Protein AF-A0A820EML9-F1 (afdb_monomer_lite)

Radius of gyration: 34.21 Å; chains: 1; bounding box: 83×75×99 Å

Structure (mmCIF, N/CA/C/O backbone):
data_AF-A0A820EML9-F1
#
_entry.id   AF-A0A820EML9-F1
#
loop_
_atom_site.group_PDB
_atom_site.id
_atom_site.type_symbol
_atom_site.label_atom_id
_atom_site.label_alt_id
_atom_site.label_comp_id
_atom_site.label_asym_id
_atom_site.label_entity_id
_atom_site.label_seq_id
_atom_site.pdbx_PDB_ins_code
_atom_site.Cartn_x
_atom_site.Cartn_y
_atom_site.Cartn_z
_atom_site.occupancy
_atom_site.B_iso_or_equiv
_atom_site.auth_seq_id
_atom_site.auth_comp_id
_atom_site.auth_asym_id
_atom_site.auth_atom_id
_atom_site.pdbx_PDB_model_num
ATOM 1 N N . MET A 1 1 ? 0.173 1.929 33.759 1.00 56.78 1 MET A N 1
ATOM 2 C CA . MET A 1 1 ? 1.354 1.870 32.865 1.00 56.78 1 MET A CA 1
ATOM 3 C C . MET A 1 1 ? 2.384 2.864 33.371 1.00 56.78 1 MET A C 1
ATOM 5 O O . MET A 1 1 ? 1.992 3.981 33.687 1.00 56.78 1 MET A O 1
ATOM 9 N N . SER A 1 2 ? 3.651 2.466 33.502 1.00 75.19 2 SER A N 1
ATOM 10 C CA . SER A 1 2 ? 4.742 3.399 33.815 1.00 75.19 2 SER A CA 1
ATOM 11 C C . SER A 1 2 ? 4.921 4.412 32.677 1.00 75.19 2 SER A C 1
ATOM 13 O O . SER A 1 2 ? 4.578 4.116 31.529 1.00 75.19 2 SER A O 1
ATOM 15 N N . ASN A 1 3 ? 5.461 5.596 32.977 1.00 73.88 3 ASN A N 1
ATOM 16 C CA . ASN A 1 3 ? 5.748 6.612 31.956 1.00 73.88 3 ASN A CA 1
ATOM 17 C C . ASN A 1 3 ? 6.677 6.069 30.849 1.00 73.88 3 ASN A C 1
ATOM 19 O O . ASN A 1 3 ? 6.441 6.343 29.675 1.00 73.88 3 ASN A O 1
ATOM 23 N N . ASP A 1 4 ? 7.622 5.190 31.197 1.00 67.75 4 ASP A N 1
ATOM 24 C CA . ASP A 1 4 ? 8.523 4.523 30.244 1.00 67.75 4 ASP A CA 1
ATOM 25 C C . ASP A 1 4 ? 7.799 3.654 29.205 1.00 67.75 4 ASP A C 1
ATOM 27 O O . ASP A 1 4 ? 8.226 3.561 28.055 1.00 67.75 4 ASP A O 1
ATOM 31 N N . SER A 1 5 ? 6.692 3.008 29.585 1.00 68.81 5 SER A N 1
ATOM 32 C CA . SER A 1 5 ? 5.919 2.172 28.657 1.00 68.81 5 SER A CA 1
ATOM 33 C C . SER A 1 5 ? 5.178 3.014 27.619 1.00 68.81 5 SER A C 1
ATOM 35 O O . SER A 1 5 ? 5.025 2.573 26.478 1.00 68.81 5 SER A O 1
ATOM 37 N N . LYS A 1 6 ? 4.724 4.215 27.997 1.00 72.12 6 LYS A N 1
ATOM 38 C CA . LYS A 1 6 ? 4.066 5.141 27.066 1.00 72.12 6 LYS A CA 1
ATOM 39 C C . LYS A 1 6 ? 5.074 5.722 26.075 1.00 72.12 6 LYS A C 1
ATOM 41 O O . LYS A 1 6 ? 4.805 5.714 24.881 1.00 72.12 6 LYS A O 1
ATOM 46 N N . ASP A 1 7 ? 6.255 6.121 26.549 1.00 74.19 7 ASP A N 1
ATOM 47 C CA . ASP A 1 7 ? 7.303 6.715 25.706 1.00 74.19 7 ASP A CA 1
ATOM 48 C C . ASP A 1 7 ? 7.807 5.756 24.610 1.00 74.19 7 ASP A C 1
ATOM 50 O O . ASP A 1 7 ? 7.958 6.140 23.450 1.00 74.19 7 ASP A O 1
ATOM 54 N N . ARG A 1 8 ? 7.995 4.468 24.935 1.00 68.31 8 ARG A N 1
ATOM 55 C CA . ARG A 1 8 ? 8.407 3.457 23.940 1.00 68.31 8 ARG A CA 1
ATOM 56 C C . ARG A 1 8 ? 7.358 3.220 22.853 1.00 68.31 8 ARG A C 1
ATOM 58 O O . ARG A 1 8 ? 7.722 3.070 21.691 1.00 68.31 8 ARG A O 1
ATOM 65 N N . THR A 1 9 ? 6.080 3.200 23.229 1.00 76.38 9 THR A N 1
ATOM 66 C CA . THR A 1 9 ? 4.963 2.972 22.294 1.00 76.38 9 THR A CA 1
ATOM 67 C C . THR A 1 9 ? 4.862 4.115 21.285 1.00 76.38 9 THR A C 1
ATOM 69 O O . THR A 1 9 ? 4.724 3.877 20.089 1.00 76.38 9 THR A O 1
ATOM 72 N N . ILE A 1 10 ? 5.038 5.353 21.755 1.00 80.06 10 ILE A N 1
ATOM 73 C CA . ILE A 1 10 ? 5.013 6.551 20.909 1.00 80.06 10 ILE A CA 1
ATOM 74 C C . ILE A 1 10 ? 6.164 6.527 19.894 1.00 80.06 10 ILE A C 1
ATOM 76 O O . ILE A 1 10 ? 5.943 6.768 18.713 1.00 80.06 10 ILE A O 1
ATOM 80 N N . LYS A 1 11 ? 7.387 6.178 20.316 1.00 84.19 11 LYS A N 1
ATOM 81 C CA . LYS A 1 11 ? 8.549 6.108 19.409 1.00 84.19 11 LYS A CA 1
ATOM 82 C C . LYS A 1 11 ? 8.395 5.042 18.322 1.00 84.19 11 LYS A C 1
ATOM 84 O O . LYS A 1 11 ? 8.776 5.293 17.184 1.00 84.19 11 LYS A O 1
ATOM 89 N N . GLY A 1 12 ? 7.829 3.883 18.667 1.00 84.69 12 GLY A N 1
ATOM 90 C CA . GLY A 1 12 ? 7.519 2.833 17.695 1.00 84.69 12 GLY A CA 1
ATOM 91 C C . GLY A 1 12 ? 6.489 3.292 16.664 1.00 84.69 12 GLY A C 1
ATOM 92 O O . GLY A 1 12 ? 6.729 3.160 15.469 1.00 84.69 12 GLY A O 1
ATOM 93 N N . GLY A 1 13 ? 5.395 3.909 17.116 1.00 84.94 13 GLY A N 1
ATOM 94 C CA . GLY A 1 13 ? 4.357 4.419 16.222 1.00 84.94 13 GLY A CA 1
ATOM 95 C C . GLY A 1 13 ? 4.850 5.524 15.288 1.00 84.94 13 GLY A C 1
ATOM 96 O O . GLY A 1 13 ? 4.581 5.480 14.092 1.00 84.94 13 GLY A O 1
ATOM 97 N N . VAL A 1 14 ? 5.647 6.467 15.801 1.00 84.88 14 VAL A N 1
ATOM 98 C CA . VAL A 1 14 ? 6.287 7.510 14.978 1.00 84.88 14 VAL A CA 1
ATOM 99 C C . VAL A 1 14 ? 7.219 6.897 13.933 1.00 84.88 14 VAL A C 1
ATOM 101 O O . VAL A 1 14 ? 7.234 7.353 12.795 1.00 84.88 14 VAL A O 1
ATOM 104 N N . TRP A 1 15 ? 7.968 5.849 14.289 1.00 87.88 15 TRP A N 1
ATOM 105 C CA . TRP A 1 15 ? 8.816 5.144 13.330 1.00 87.88 15 TRP A CA 1
ATOM 106 C C . TRP A 1 15 ? 7.993 4.466 12.224 1.00 87.88 15 TRP A C 1
ATOM 108 O O . TRP A 1 15 ? 8.331 4.622 11.057 1.00 87.88 15 TRP A O 1
ATOM 118 N N . VAL A 1 16 ? 6.886 3.794 12.568 1.00 87.19 16 VAL A N 1
ATOM 119 C CA . VAL A 1 16 ? 5.975 3.187 11.577 1.00 87.19 16 VAL A CA 1
ATOM 120 C C . VAL A 1 16 ? 5.385 4.251 10.653 1.00 87.19 16 VAL A C 1
ATOM 122 O O . VAL A 1 16 ? 5.374 4.065 9.443 1.00 87.19 16 VAL A O 1
ATOM 125 N N . LEU A 1 17 ? 4.929 5.383 11.199 1.00 84.38 17 LEU A N 1
ATOM 126 C CA . LEU A 1 17 ? 4.357 6.470 10.399 1.00 84.38 17 LEU A CA 1
ATOM 127 C C . LEU A 1 17 ? 5.374 7.088 9.435 1.00 84.38 17 LEU A C 1
ATOM 129 O O . LEU A 1 17 ? 5.028 7.419 8.301 1.00 84.38 17 LEU A O 1
ATOM 133 N N . LYS A 1 18 ? 6.624 7.221 9.883 1.00 85.31 18 LYS A N 1
ATOM 134 C CA . LYS A 1 18 ? 7.718 7.687 9.041 1.00 85.31 18 LYS A CA 1
ATOM 135 C C . LYS A 1 18 ? 8.023 6.682 7.932 1.00 85.31 18 LYS A C 1
ATOM 137 O O . LYS A 1 18 ? 8.069 7.081 6.779 1.00 85.31 18 LYS A O 1
ATOM 142 N N . GLU A 1 19 ? 8.203 5.403 8.252 1.00 86.25 19 GLU A N 1
ATOM 143 C CA . GLU A 1 19 ? 8.633 4.437 7.232 1.00 86.25 19 GLU A CA 1
ATOM 144 C C . GLU A 1 19 ? 7.545 4.026 6.251 1.00 86.25 19 GLU A C 1
ATOM 146 O O . GLU A 1 19 ? 7.827 3.840 5.070 1.00 86.25 19 GLU A O 1
ATOM 151 N N . GLU A 1 20 ? 6.302 3.892 6.705 1.00 83.50 20 GLU A N 1
ATOM 152 C CA . GLU A 1 20 ? 5.215 3.451 5.828 1.00 83.50 20 GLU A CA 1
ATOM 153 C C . GLU A 1 20 ? 4.604 4.614 5.038 1.00 83.50 20 GLU A C 1
ATOM 155 O O . GLU A 1 20 ? 4.136 4.418 3.916 1.00 83.50 20 GLU A O 1
ATOM 160 N N . TYR A 1 21 ? 4.604 5.831 5.597 1.00 80.88 21 TYR A N 1
ATOM 161 C CA . TYR A 1 21 ? 3.854 6.957 5.028 1.00 80.88 21 TYR A CA 1
ATOM 162 C C . TYR A 1 21 ? 4.682 8.217 4.770 1.00 80.88 21 TYR A C 1
ATOM 164 O O . TYR A 1 21 ? 4.122 9.193 4.270 1.00 80.88 21 TYR A O 1
ATOM 172 N N . ASP A 1 22 ? 5.980 8.211 5.088 1.00 81.06 22 ASP A N 1
ATOM 173 C CA . ASP A 1 22 ? 6.872 9.377 4.984 1.00 81.06 22 ASP A CA 1
ATOM 174 C C . ASP A 1 22 ? 6.361 10.588 5.792 1.00 81.06 22 ASP A C 1
ATOM 176 O O . ASP A 1 22 ? 6.493 11.750 5.408 1.00 81.06 22 ASP A O 1
ATOM 180 N N . ILE A 1 23 ? 5.707 10.316 6.930 1.00 79.94 23 ILE A N 1
ATOM 181 C CA . ILE A 1 23 ? 5.151 11.345 7.812 1.00 79.94 23 ILE A CA 1
ATOM 182 C C . ILE A 1 23 ? 6.113 11.593 8.973 1.00 79.94 23 ILE A C 1
ATOM 184 O O . ILE A 1 23 ? 6.161 10.839 9.947 1.00 79.94 23 ILE A O 1
ATOM 188 N N . ASP A 1 24 ? 6.838 12.707 8.903 1.00 77.88 24 ASP A N 1
ATOM 189 C CA . ASP A 1 24 ? 7.716 13.148 9.983 1.00 77.88 24 ASP A CA 1
ATOM 190 C C . ASP A 1 24 ? 6.953 13.886 11.097 1.00 77.88 24 ASP A C 1
ATOM 192 O O . ASP A 1 24 ? 6.223 14.848 10.860 1.00 77.88 24 ASP A O 1
ATOM 196 N N . ASN A 1 25 ? 7.200 13.480 12.349 1.00 63.91 25 ASN A N 1
ATOM 197 C CA . ASN A 1 25 ? 6.896 14.245 13.569 1.00 63.91 25 ASN A CA 1
ATOM 198 C C . ASN A 1 25 ? 5.446 14.748 13.727 1.00 63.91 25 ASN A C 1
ATOM 200 O O . ASN A 1 25 ? 5.222 15.851 14.231 1.00 63.91 25 ASN A O 1
ATOM 204 N N . ILE A 1 26 ? 4.443 13.939 13.380 1.00 68.69 26 ILE A N 1
ATOM 205 C CA . ILE A 1 26 ? 3.051 14.291 13.684 1.00 68.69 26 ILE A CA 1
ATOM 206 C C . ILE A 1 26 ? 2.605 13.615 14.979 1.00 68.69 26 ILE A C 1
ATOM 208 O O . ILE A 1 26 ? 2.450 12.398 15.056 1.00 68.69 26 ILE A O 1
ATOM 212 N N . ILE A 1 27 ? 2.329 14.437 15.995 1.00 70.31 27 ILE A N 1
ATOM 213 C CA . ILE A 1 27 ? 1.459 14.043 17.105 1.00 70.31 27 ILE A CA 1
ATOM 214 C C . ILE A 1 27 ? 0.043 13.980 16.528 1.00 70.31 27 ILE A C 1
ATOM 216 O O . ILE A 1 27 ? -0.662 14.991 16.464 1.00 70.31 27 ILE A O 1
ATOM 220 N N . LEU A 1 28 ? -0.353 12.805 16.039 1.00 74.56 28 LEU A N 1
ATOM 221 C CA . LEU A 1 28 ? -1.725 12.579 15.606 1.00 74.56 28 LEU A CA 1
ATOM 222 C C . LEU A 1 28 ? -2.616 12.648 16.844 1.00 74.56 28 LEU A C 1
ATOM 224 O O . LEU A 1 28 ? -2.402 11.937 17.824 1.00 74.56 28 LEU A O 1
ATOM 228 N N . LYS A 1 29 ? -3.601 13.546 16.818 1.00 87.75 29 LYS A N 1
ATOM 229 C CA . LYS A 1 29 ? -4.631 13.586 17.856 1.00 87.75 29 LYS A CA 1
ATOM 230 C C . LYS A 1 29 ? -5.460 12.307 17.767 1.00 87.75 29 LYS A C 1
ATOM 232 O O . LYS A 1 29 ? -5.811 11.892 16.663 1.00 87.75 29 LYS A O 1
ATOM 237 N N . ASP A 1 30 ? -5.831 11.751 18.917 1.00 89.75 30 ASP A N 1
ATOM 238 C CA . ASP A 1 30 ? -6.675 10.551 19.009 1.00 89.75 30 ASP A CA 1
ATOM 239 C C . ASP A 1 30 ? -7.965 10.664 18.181 1.00 89.75 30 ASP A C 1
ATOM 241 O O . ASP A 1 30 ? -8.421 9.676 17.617 1.00 89.75 30 ASP A O 1
ATOM 245 N N . GLU A 1 31 ? -8.536 11.867 18.071 1.00 89.94 31 GLU A N 1
ATOM 246 C CA . GLU A 1 31 ? -9.729 12.153 17.261 1.00 89.94 31 GLU A CA 1
ATOM 247 C C . GLU A 1 31 ? -9.474 11.903 15.768 1.00 89.94 31 GLU A C 1
ATOM 249 O O . GLU A 1 31 ? -10.142 11.069 15.164 1.00 89.94 31 GLU A O 1
ATOM 254 N N . LEU A 1 32 ? -8.435 12.527 15.203 1.00 87.00 32 LEU A N 1
ATOM 255 C CA . LEU A 1 32 ? -8.057 12.369 13.792 1.00 87.00 32 LEU A CA 1
ATOM 256 C C . LEU A 1 32 ? -7.699 10.922 13.450 1.00 87.00 32 LEU A C 1
ATOM 258 O O . LEU A 1 32 ? -7.974 10.444 12.348 1.00 87.00 32 LEU A O 1
ATOM 262 N N . LEU A 1 33 ? -7.054 10.240 14.395 1.00 89.75 33 LEU A N 1
ATOM 263 C CA . LEU A 1 33 ? -6.675 8.845 14.247 1.00 89.75 33 LEU A CA 1
ATOM 264 C C . LEU A 1 33 ? -7.891 7.929 14.321 1.00 89.75 33 LEU A C 1
ATOM 266 O O . LEU A 1 33 ? -8.028 7.018 13.511 1.00 89.75 33 LEU A O 1
ATOM 270 N N . SER A 1 34 ? -8.809 8.206 15.246 1.00 93.56 34 SER A N 1
ATOM 271 C CA . SER A 1 34 ? -10.080 7.501 15.317 1.00 93.56 34 SER A CA 1
ATOM 272 C C . SER A 1 34 ? -10.879 7.666 14.030 1.00 93.56 34 SER A C 1
ATOM 274 O O . SER A 1 34 ? -11.464 6.683 13.589 1.00 93.56 34 SER A O 1
ATOM 276 N N . ASP A 1 35 ? -10.919 8.859 13.444 1.00 92.88 35 ASP A N 1
ATOM 277 C CA . ASP A 1 35 ? -11.674 9.113 12.215 1.00 92.88 35 ASP A CA 1
ATOM 278 C C . ASP A 1 35 ? -11.034 8.415 11.010 1.00 92.88 35 ASP A C 1
ATOM 280 O O . ASP A 1 35 ? -11.739 7.837 10.185 1.00 92.88 35 ASP A O 1
ATOM 284 N N . TYR A 1 36 ? -9.697 8.372 10.953 1.00 93.06 36 TYR A N 1
ATOM 285 C CA . TYR A 1 36 ? -8.959 7.577 9.968 1.00 93.06 36 TYR A CA 1
ATOM 286 C C . TYR A 1 36 ? -9.294 6.083 10.075 1.00 93.06 36 TYR A C 1
ATOM 288 O O . TYR A 1 36 ? -9.629 5.446 9.081 1.00 93.06 36 TYR A O 1
ATOM 296 N N . MET A 1 37 ? -9.260 5.520 11.284 1.00 96.50 37 MET A N 1
ATOM 297 C CA . MET A 1 37 ? -9.535 4.094 11.496 1.00 96.50 37 MET A CA 1
ATOM 298 C C . MET A 1 37 ? -11.003 3.734 11.250 1.00 96.50 37 MET A C 1
ATOM 300 O O . MET A 1 37 ? -11.296 2.666 10.719 1.00 96.50 37 MET A O 1
ATOM 304 N N . ILE A 1 38 ? -11.930 4.632 11.589 1.00 96.56 38 ILE A N 1
ATOM 305 C CA . ILE A 1 38 ? -13.349 4.467 11.263 1.00 96.56 38 ILE A CA 1
ATOM 306 C C . ILE A 1 38 ? -13.551 4.474 9.747 1.00 96.56 38 ILE A C 1
ATOM 308 O O . ILE A 1 38 ? -14.275 3.624 9.243 1.00 96.56 38 ILE A O 1
ATOM 312 N N . ALA A 1 39 ? -12.875 5.362 9.014 1.00 96.00 39 ALA A N 1
ATOM 313 C CA . ALA A 1 39 ? -12.932 5.370 7.556 1.00 96.00 39 ALA A CA 1
ATOM 314 C C . ALA A 1 39 ? -12.489 4.033 6.947 1.00 96.00 39 ALA A C 1
ATOM 316 O O . ALA A 1 39 ? -13.158 3.524 6.053 1.00 96.00 39 ALA A O 1
ATOM 317 N N . LEU A 1 40 ? -11.419 3.426 7.473 1.00 97.25 40 LEU A N 1
ATOM 318 C CA . LEU A 1 40 ? -10.980 2.096 7.043 1.00 97.25 40 LEU A CA 1
ATOM 319 C C . LEU A 1 40 ? -12.032 1.013 7.311 1.00 97.25 40 LEU A C 1
ATOM 321 O O . LEU A 1 40 ? -12.284 0.185 6.443 1.00 97.25 40 LEU A O 1
ATOM 325 N N . MET A 1 41 ? -12.674 1.033 8.484 1.00 97.94 41 MET A N 1
ATOM 326 C CA . MET A 1 41 ? -13.742 0.079 8.809 1.00 97.94 41 MET A CA 1
ATOM 327 C C . MET A 1 41 ? -14.987 0.266 7.940 1.00 97.94 41 MET A C 1
ATOM 329 O O . MET A 1 41 ? -15.651 -0.710 7.618 1.00 97.94 41 MET A O 1
ATOM 333 N N . GLU A 1 42 ? -15.319 1.499 7.563 1.00 97.38 42 GLU A N 1
ATOM 334 C CA . GLU A 1 42 ? -16.444 1.796 6.670 1.00 97.38 42 GLU A CA 1
ATOM 335 C C . GLU A 1 42 ? -16.185 1.348 5.234 1.00 97.38 42 GLU A C 1
ATOM 337 O O . GLU A 1 42 ? -17.098 0.860 4.574 1.00 97.38 42 GLU A O 1
ATOM 342 N N . VAL A 1 43 ? -14.941 1.482 4.771 1.00 97.38 43 VAL A N 1
ATOM 343 C CA . VAL A 1 43 ? -14.491 0.948 3.484 1.00 97.38 43 VAL A CA 1
ATOM 344 C C . VAL A 1 43 ? -14.556 -0.577 3.465 1.00 97.38 43 VAL A C 1
ATOM 346 O O . VAL A 1 43 ? -15.136 -1.136 2.539 1.00 97.38 43 VAL A O 1
ATOM 349 N N . ALA A 1 44 ? -13.979 -1.230 4.477 1.00 97.88 44 ALA A N 1
ATOM 350 C CA . ALA A 1 44 ? -13.966 -2.687 4.598 1.00 97.88 44 ALA A CA 1
ATOM 351 C C . ALA A 1 44 ? -15.395 -3.252 4.696 1.00 97.88 44 ALA A C 1
ATOM 353 O O . ALA A 1 44 ? -15.760 -4.181 4.001 1.00 97.88 44 ALA A O 1
ATOM 354 N N . ALA A 1 45 ? -16.275 -2.589 5.448 1.00 97.81 45 ALA A N 1
ATOM 355 C CA . ALA A 1 45 ? -17.664 -3.014 5.613 1.00 97.81 45 ALA A CA 1
ATOM 356 C C . ALA A 1 45 ? -18.619 -2.579 4.482 1.00 97.81 45 ALA A C 1
ATOM 358 O O . ALA A 1 45 ? -19.839 -2.613 4.671 1.00 97.81 45 ALA A O 1
ATOM 359 N N . ALA A 1 46 ? -18.118 -2.106 3.336 1.00 97.06 46 ALA A N 1
ATOM 360 C CA . ALA A 1 46 ? -18.959 -1.552 2.268 1.00 97.06 46 ALA A CA 1
ATOM 361 C C . ALA A 1 46 ? -19.883 -2.592 1.610 1.00 97.06 46 ALA A C 1
ATOM 363 O O . ALA A 1 46 ? -20.894 -2.251 0.985 1.00 97.06 46 ALA A O 1
ATOM 364 N N . ASP A 1 47 ? -19.561 -3.875 1.742 1.00 96.62 47 ASP A N 1
ATOM 365 C CA . ASP A 1 47 ? -20.420 -4.970 1.314 1.00 96.62 47 ASP A CA 1
ATOM 366 C C . ASP A 1 47 ? -21.656 -5.171 2.227 1.00 96.62 47 ASP A C 1
ATOM 368 O O . ASP A 1 47 ? -22.654 -5.766 1.793 1.00 96.62 47 ASP A O 1
ATOM 372 N N . GLY A 1 48 ? -21.626 -4.568 3.422 1.00 95.69 48 GLY A N 1
ATOM 373 C CA . GLY A 1 48 ? -22.630 -4.602 4.481 1.00 95.69 48 GLY A CA 1
ATOM 374 C C . GLY A 1 48 ? -22.188 -5.365 5.735 1.00 95.69 48 GLY A C 1
ATOM 375 O O . GLY A 1 48 ? -22.933 -5.368 6.721 1.00 95.69 48 GLY A O 1
ATOM 376 N N . VAL A 1 49 ? -21.021 -6.017 5.726 1.00 96.44 49 VAL A N 1
ATOM 377 C CA . VAL A 1 49 ? -20.534 -6.861 6.821 1.00 96.44 49 VAL A CA 1
ATOM 378 C C . VAL A 1 49 ? -19.058 -6.574 7.081 1.00 96.44 49 VAL A C 1
ATOM 380 O O . VAL A 1 49 ? -18.213 -6.852 6.256 1.00 96.44 49 VAL A O 1
ATOM 383 N N . LEU A 1 50 ? -18.725 -6.102 8.284 1.00 97.56 50 LEU A N 1
ATOM 384 C CA . LEU A 1 50 ? -17.325 -6.045 8.714 1.00 97.56 50 LEU A CA 1
ATOM 385 C C . LEU A 1 50 ? -16.923 -7.395 9.309 1.00 97.56 50 LEU A C 1
ATOM 387 O O . LEU A 1 50 ? -17.402 -7.750 10.395 1.00 97.56 50 LEU A O 1
ATOM 391 N N . SER A 1 51 ? -16.048 -8.134 8.637 1.00 97.56 51 SER A N 1
ATOM 392 C CA . SER A 1 51 ? -15.513 -9.382 9.169 1.00 97.56 51 SER A CA 1
ATOM 393 C C . SER A 1 51 ? -14.615 -9.132 10.389 1.00 97.56 51 SER A C 1
ATOM 395 O O . SER A 1 51 ? -14.092 -8.038 10.634 1.00 97.56 51 SER A O 1
ATOM 397 N N . GLU A 1 52 ? -14.406 -10.178 11.191 1.00 97.88 52 GLU A N 1
ATOM 398 C CA . GLU A 1 52 ? -13.507 -10.083 12.343 1.00 97.88 52 GLU A CA 1
ATOM 399 C C . GLU A 1 52 ? -12.045 -9.888 11.910 1.00 97.88 52 GLU A C 1
ATOM 401 O O . GLU A 1 52 ? -11.297 -9.192 12.591 1.00 97.88 52 GLU A O 1
ATOM 406 N N . ALA A 1 53 ? -11.631 -10.456 10.772 1.00 98.12 53 ALA A N 1
ATOM 407 C CA . ALA A 1 53 ? -10.258 -10.338 10.283 1.00 98.12 53 ALA A CA 1
ATOM 408 C C . ALA A 1 53 ? -9.925 -8.897 9.867 1.00 98.12 53 ALA A C 1
ATOM 410 O O . ALA A 1 53 ? -8.901 -8.364 10.296 1.00 98.12 53 ALA A O 1
ATOM 411 N N . GLU A 1 54 ? -10.814 -8.239 9.124 1.00 98.50 54 GLU A N 1
ATOM 412 C CA . GLU A 1 54 ? -10.665 -6.831 8.734 1.00 98.50 54 GLU A CA 1
ATOM 413 C C . GLU A 1 54 ? -10.663 -5.914 9.960 1.00 98.50 54 GLU A C 1
ATOM 415 O O . GLU A 1 54 ? -9.798 -5.045 10.102 1.00 98.50 54 GLU A O 1
ATOM 420 N N . ARG A 1 55 ? -11.567 -6.154 10.922 1.00 98.31 55 ARG A N 1
ATOM 421 C CA . ARG A 1 55 ? -11.588 -5.411 12.189 1.00 98.31 55 ARG A CA 1
ATOM 422 C C . ARG A 1 55 ? -10.268 -5.546 12.944 1.00 98.31 55 ARG A C 1
ATOM 424 O O . ARG A 1 55 ? -9.708 -4.537 13.377 1.00 98.31 55 ARG A O 1
ATOM 431 N N . GLN A 1 56 ? -9.780 -6.773 13.130 1.00 98.31 56 GLN A N 1
ATOM 432 C CA . GLN A 1 56 ? -8.523 -7.025 13.835 1.00 98.31 56 GLN A CA 1
ATOM 433 C C . GLN A 1 56 ? -7.329 -6.434 13.089 1.00 98.31 56 GLN A C 1
ATOM 435 O O . GLN A 1 56 ? -6.396 -5.958 13.732 1.00 98.31 56 GLN A O 1
ATOM 440 N N . TRP A 1 57 ? -7.370 -6.392 11.757 1.00 98.31 57 TRP A N 1
ATOM 441 C CA . TRP A 1 57 ? -6.352 -5.720 10.961 1.00 98.31 57 TRP A CA 1
ATOM 442 C C . TRP A 1 57 ? -6.311 -4.216 11.253 1.00 98.31 57 TRP A C 1
ATOM 444 O O . TRP A 1 57 ? -5.250 -3.691 11.597 1.00 98.31 57 TRP A O 1
ATOM 454 N N . VAL A 1 58 ? -7.463 -3.533 11.221 1.00 98.19 58 VAL A N 1
ATOM 455 C CA . VAL A 1 58 ? -7.548 -2.090 11.514 1.00 98.19 58 VAL A CA 1
ATOM 456 C C . VAL A 1 58 ? -7.131 -1.790 12.959 1.00 98.19 58 VAL A C 1
ATOM 458 O O . VAL A 1 58 ? -6.376 -0.850 13.206 1.00 98.19 58 VAL A O 1
ATOM 461 N N . ILE A 1 59 ? -7.560 -2.608 13.926 1.00 98.00 59 ILE A N 1
ATOM 462 C CA . ILE A 1 59 ? -7.134 -2.479 15.330 1.00 98.00 59 ILE A CA 1
ATOM 463 C C . ILE A 1 59 ? -5.625 -2.711 15.463 1.00 98.00 59 ILE A C 1
ATOM 465 O O . ILE A 1 59 ? -4.951 -1.966 16.171 1.00 98.00 59 ILE A O 1
ATOM 469 N N . GLY A 1 60 ? -5.079 -3.712 14.771 1.00 96.88 60 GLY A N 1
ATOM 470 C CA . GLY A 1 60 ? -3.650 -4.007 14.752 1.00 96.88 60 GLY A CA 1
ATOM 471 C C . GLY A 1 60 ? -2.833 -2.834 14.219 1.00 96.88 60 GLY A C 1
ATOM 472 O O . GLY A 1 60 ? -1.843 -2.450 14.844 1.00 96.88 60 GLY A O 1
ATOM 473 N N . LEU A 1 61 ? -3.288 -2.208 13.129 1.00 95.69 61 LEU A N 1
ATOM 474 C CA . LEU A 1 61 ? -2.693 -0.984 12.599 1.00 95.69 61 LEU A CA 1
ATOM 475 C C . LEU A 1 61 ? -2.762 0.156 13.625 1.00 95.69 61 LEU A C 1
ATOM 477 O O . LEU A 1 61 ? -1.743 0.786 13.905 1.00 95.69 61 LEU A O 1
ATOM 481 N N . ALA A 1 62 ? -3.927 0.379 14.243 1.00 95.44 62 ALA A N 1
ATOM 482 C CA . ALA A 1 62 ? -4.111 1.387 15.286 1.00 95.44 62 ALA A CA 1
ATOM 483 C C . ALA A 1 62 ? -3.172 1.161 16.488 1.00 95.44 62 ALA A C 1
ATOM 485 O O . ALA A 1 62 ? -2.580 2.112 17.005 1.00 95.44 62 ALA A O 1
ATOM 486 N N . CYS A 1 63 ? -2.976 -0.087 16.918 1.00 94.31 63 CYS A N 1
ATOM 487 C CA . CYS A 1 63 ? -2.011 -0.435 17.958 1.00 94.31 63 CYS A CA 1
ATOM 488 C C . CYS A 1 63 ? -0.564 -0.182 17.510 1.00 94.31 63 CYS A C 1
ATOM 490 O O . CYS A 1 63 ? 0.219 0.364 18.288 1.00 94.31 63 CYS A O 1
ATOM 492 N N . ALA A 1 64 ? -0.208 -0.545 16.274 1.00 91.62 64 ALA A N 1
ATOM 493 C CA . ALA A 1 64 ? 1.145 -0.393 15.739 1.00 91.62 64 ALA A CA 1
ATOM 494 C C . ALA A 1 64 ? 1.590 1.075 15.674 1.00 91.62 64 ALA A C 1
ATOM 496 O O . ALA A 1 64 ? 2.731 1.389 16.007 1.00 91.62 64 ALA A O 1
ATOM 497 N N . ILE A 1 65 ? 0.675 1.983 15.329 1.00 90.88 65 ILE A N 1
ATOM 498 C CA . ILE A 1 65 ? 0.933 3.431 15.310 1.00 90.88 65 ILE A CA 1
ATOM 499 C C . ILE A 1 65 ? 0.811 4.095 16.693 1.00 90.88 65 ILE A C 1
ATOM 501 O O . ILE A 1 65 ? 0.987 5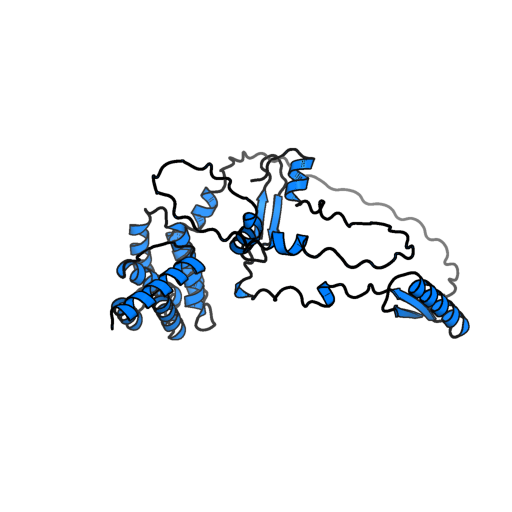.305 16.815 1.00 90.88 65 ILE A O 1
ATOM 505 N N . GLY A 1 66 ? 0.536 3.319 17.747 1.00 90.94 66 GLY A N 1
ATOM 506 C CA . GLY A 1 66 ? 0.515 3.799 19.128 1.00 90.94 66 GLY A CA 1
ATOM 507 C C . GLY A 1 66 ? -0.766 4.525 19.547 1.00 90.94 66 GLY A C 1
ATOM 508 O O . GLY A 1 66 ? -0.699 5.406 20.405 1.00 90.94 66 GLY A O 1
ATOM 509 N N . SER A 1 67 ? -1.921 4.163 18.977 1.00 92.00 67 SER A N 1
ATOM 510 C CA . SER A 1 67 ? -3.225 4.721 19.378 1.00 92.00 67 SER A CA 1
ATOM 511 C C . SER A 1 67 ? -3.506 4.509 20.867 1.00 92.00 67 SER A C 1
ATOM 513 O O . SER A 1 67 ? -3.119 3.495 21.456 1.00 92.00 67 SER A O 1
ATOM 515 N N . SER A 1 68 ? -4.234 5.441 21.485 1.00 93.25 68 SER A N 1
ATOM 516 C CA . SER A 1 68 ? -4.659 5.284 22.875 1.00 93.25 68 SER A CA 1
ATOM 517 C C . SER A 1 68 ? -5.688 4.162 23.041 1.00 93.25 68 SER A C 1
ATOM 519 O O . SER A 1 68 ? -6.438 3.831 22.121 1.00 93.25 68 SER A O 1
ATOM 521 N N . GLN A 1 69 ? -5.781 3.605 24.254 1.00 93.81 69 GLN A N 1
ATOM 522 C CA . GLN A 1 69 ? -6.753 2.550 24.559 1.00 93.81 69 GLN A CA 1
ATOM 523 C C . GLN A 1 69 ? -8.201 2.997 24.300 1.00 93.81 69 GLN A C 1
ATOM 525 O O . GLN A 1 69 ? -9.018 2.190 23.883 1.00 93.81 69 GLN A O 1
ATOM 530 N N . VAL A 1 70 ? -8.502 4.289 24.471 1.00 95.38 70 VAL A N 1
ATOM 531 C CA . VAL A 1 70 ? -9.836 4.849 24.204 1.00 95.38 70 VAL A CA 1
ATOM 532 C C . VAL A 1 70 ? -10.213 4.688 22.729 1.00 95.38 70 VAL A C 1
ATOM 534 O O . VAL A 1 70 ? -11.347 4.327 22.420 1.00 95.38 70 VAL A O 1
ATOM 537 N N . VAL A 1 71 ? -9.261 4.918 21.818 1.00 96.31 71 VAL A N 1
ATOM 538 C CA . VAL A 1 71 ? -9.465 4.696 20.380 1.00 96.31 71 VAL A CA 1
ATOM 539 C C . VAL A 1 71 ? -9.647 3.206 20.101 1.00 96.31 71 VAL A C 1
ATOM 541 O O . VAL A 1 71 ? -10.580 2.833 19.397 1.00 96.31 71 VAL A O 1
ATOM 544 N N . ILE A 1 72 ? -8.821 2.344 20.698 1.00 97.44 72 ILE A N 1
ATOM 545 C CA . ILE A 1 72 ? -8.919 0.888 20.511 1.00 97.44 72 ILE A CA 1
ATOM 546 C C . ILE A 1 72 ? -10.279 0.343 20.974 1.00 97.44 72 ILE A C 1
ATOM 548 O O . ILE A 1 72 ? -10.935 -0.374 20.220 1.00 97.44 72 ILE A O 1
ATOM 552 N N . ASP A 1 73 ? -10.751 0.728 22.161 1.00 97.31 73 ASP A N 1
ATOM 553 C CA . ASP A 1 73 ? -12.046 0.293 22.705 1.00 97.31 73 ASP A CA 1
ATOM 554 C C . ASP A 1 73 ? -13.216 0.770 21.821 1.00 97.31 73 ASP A C 1
ATOM 556 O O . ASP A 1 73 ? -14.196 0.049 21.590 1.00 97.31 73 ASP A O 1
ATOM 560 N N . LYS A 1 74 ? -13.097 1.984 21.264 1.00 97.25 74 LYS A N 1
ATOM 561 C CA . LYS A 1 74 ? -14.062 2.533 20.304 1.00 97.25 74 LYS A CA 1
ATOM 562 C C . LYS A 1 74 ? -14.101 1.707 19.014 1.00 97.25 74 LYS A C 1
ATOM 564 O O . LYS A 1 74 ? -15.189 1.427 18.521 1.00 97.25 74 LYS A O 1
ATOM 569 N N . LEU A 1 75 ? -12.950 1.286 18.488 1.00 97.31 75 LEU A N 1
ATOM 570 C CA . LEU A 1 75 ? -12.856 0.463 17.274 1.00 97.31 75 LEU A CA 1
ATOM 571 C C . LEU A 1 75 ? -13.372 -0.969 17.485 1.00 97.31 75 LEU A C 1
ATOM 573 O O . LEU A 1 75 ? -14.016 -1.536 16.602 1.00 97.31 75 LEU A O 1
ATOM 577 N N . GLN A 1 76 ? -13.163 -1.547 18.670 1.00 98.00 76 GLN A N 1
ATOM 578 C CA . GLN A 1 76 ? -13.684 -2.877 19.013 1.00 98.00 76 GLN A CA 1
ATOM 579 C C . GLN A 1 76 ? -15.214 -2.933 19.000 1.00 98.00 76 GLN A C 1
ATOM 581 O O . GLN A 1 76 ? -15.798 -3.925 18.572 1.00 98.00 76 GLN A O 1
ATOM 586 N N . THR A 1 77 ? -15.864 -1.862 19.452 1.00 97.38 77 THR A N 1
ATOM 587 C CA . THR A 1 77 ? -17.330 -1.776 19.553 1.00 97.38 77 THR A CA 1
ATOM 588 C C . THR A 1 77 ? -17.983 -1.093 18.351 1.00 97.38 77 THR A C 1
ATOM 590 O O . THR A 1 77 ? -19.208 -0.963 18.303 1.00 97.38 77 THR A O 1
ATOM 593 N N . TYR A 1 78 ? -17.184 -0.666 17.369 1.00 97.06 78 TYR A N 1
ATOM 594 C CA . TYR A 1 78 ? -17.668 0.060 16.206 1.00 97.06 78 TYR A CA 1
ATOM 595 C C . TYR A 1 78 ? -18.583 -0.805 15.330 1.00 97.06 78 TYR A C 1
ATOM 597 O O . TYR A 1 78 ? -18.244 -1.941 14.976 1.00 97.06 78 TYR A O 1
ATOM 605 N N . GLN A 1 79 ? -19.726 -0.236 14.952 1.00 95.75 79 GLN A N 1
ATOM 606 C CA . GLN A 1 79 ? -20.659 -0.800 13.982 1.00 95.75 79 GLN A CA 1
ATOM 607 C C . GLN A 1 79 ? -20.691 0.096 12.751 1.00 95.75 79 GLN A C 1
ATOM 609 O O . GLN A 1 79 ? -20.732 1.317 12.901 1.00 95.75 79 GLN A O 1
ATOM 614 N N . HIS A 1 80 ? -20.700 -0.529 11.574 1.00 93.38 80 HIS A N 1
ATOM 615 C CA . HIS A 1 80 ? -20.807 0.139 10.282 1.00 93.38 80 HIS A CA 1
ATOM 616 C C . HIS A 1 80 ? -22.041 1.054 10.229 1.00 93.38 80 HIS A C 1
ATOM 618 O O . HIS A 1 80 ? -23.143 0.650 10.610 1.00 93.38 80 HIS A O 1
ATOM 624 N N . LYS A 1 81 ? -21.844 2.293 9.779 1.00 93.94 81 LYS A N 1
ATOM 625 C CA . LYS A 1 81 ? -22.868 3.345 9.677 1.00 93.94 81 LYS A CA 1
ATOM 626 C C . LYS A 1 81 ? -23.099 3.817 8.246 1.00 93.94 81 LYS A C 1
ATOM 628 O O . LYS A 1 81 ? -24.033 4.587 8.027 1.00 93.94 81 LYS A O 1
ATOM 633 N N . GLY A 1 82 ? -22.278 3.375 7.301 1.00 92.31 82 GLY A N 1
ATOM 634 C CA . GLY A 1 82 ? -22.292 3.828 5.923 1.00 92.31 82 GLY A CA 1
ATOM 635 C C . GLY A 1 82 ? -21.251 4.917 5.655 1.00 92.31 82 GLY A C 1
ATOM 636 O O . GLY A 1 82 ? -20.915 5.747 6.514 1.00 92.31 82 GLY A O 1
ATOM 637 N N . MET A 1 83 ? -20.806 4.942 4.398 1.00 92.00 83 MET A N 1
ATOM 638 C CA . MET A 1 83 ? -19.731 5.805 3.905 1.00 92.00 83 MET A CA 1
ATOM 639 C C . MET A 1 83 ? -20.042 7.306 4.030 1.00 92.00 83 MET A C 1
ATOM 641 O O . MET A 1 83 ? -19.135 8.108 4.252 1.00 92.00 83 MET A O 1
ATOM 645 N N . ASP A 1 84 ? -21.318 7.702 3.978 1.00 90.94 84 ASP A N 1
ATOM 646 C CA . ASP A 1 84 ? -21.750 9.108 4.064 1.00 90.94 84 ASP A CA 1
ATOM 647 C C . ASP A 1 84 ? -21.211 9.828 5.311 1.00 90.94 84 ASP A C 1
ATOM 649 O O . ASP A 1 84 ? -20.857 11.010 5.264 1.00 90.94 84 ASP A O 1
ATOM 653 N N . SER A 1 85 ? -21.115 9.103 6.431 1.00 86.00 85 SER A N 1
ATOM 654 C CA . SER A 1 85 ? -20.617 9.647 7.697 1.00 86.00 85 SER A CA 1
ATOM 655 C C . SER A 1 85 ? -19.128 10.005 7.641 1.00 86.00 85 SER A C 1
ATOM 657 O O . SER A 1 85 ? -18.715 11.015 8.207 1.00 86.00 85 SER A O 1
ATOM 659 N N . VAL A 1 86 ? -18.336 9.218 6.912 1.00 86.56 86 VAL A N 1
ATOM 660 C CA . VAL A 1 86 ? -16.892 9.411 6.739 1.00 86.56 86 VAL A CA 1
ATOM 661 C C . VAL A 1 86 ? -16.624 10.565 5.790 1.00 86.56 86 VAL A C 1
ATOM 663 O O . VAL A 1 86 ? -15.823 11.449 6.093 1.00 86.56 86 VAL A O 1
ATOM 666 N N . LEU A 1 87 ? -17.328 10.594 4.657 1.00 86.06 87 LEU A N 1
ATOM 667 C CA . LEU A 1 87 ? -17.142 11.632 3.646 1.00 86.06 87 LEU A CA 1
ATOM 668 C C . LEU A 1 87 ? -17.400 13.030 4.219 1.00 86.06 87 LEU A C 1
ATOM 670 O O . LEU A 1 87 ? -16.643 13.960 3.935 1.00 86.06 87 LEU A O 1
ATOM 674 N N . ALA A 1 88 ? -18.412 13.172 5.080 1.00 84.12 88 ALA A N 1
ATOM 675 C CA . ALA A 1 88 ? -18.706 14.431 5.759 1.00 84.12 88 ALA A CA 1
ATOM 676 C C . ALA A 1 88 ? -17.522 14.939 6.606 1.00 84.12 88 ALA A C 1
ATOM 678 O O . ALA A 1 88 ? -17.191 16.126 6.546 1.00 84.12 88 ALA A O 1
ATOM 679 N N . THR A 1 89 ? -16.852 14.048 7.345 1.00 83.69 89 THR A N 1
ATOM 680 C CA . THR A 1 89 ? -15.693 14.390 8.184 1.00 83.69 89 THR A CA 1
ATOM 681 C C . THR A 1 89 ? -14.504 14.847 7.339 1.00 83.69 89 THR A C 1
ATOM 683 O O . THR A 1 89 ? -13.930 15.906 7.590 1.00 83.69 89 THR A O 1
ATOM 686 N N . PHE A 1 90 ? -14.163 14.109 6.279 1.00 78.81 90 PHE A N 1
ATOM 687 C CA . PHE A 1 90 ? -12.986 14.425 5.461 1.00 78.81 90 PHE A CA 1
ATOM 688 C C . PHE A 1 90 ? -13.173 15.658 4.570 1.00 78.81 90 PHE A C 1
ATOM 690 O O . PHE A 1 90 ? -12.211 16.394 4.332 1.00 78.81 90 PHE A O 1
ATOM 697 N N . HIS A 1 91 ? -14.398 15.943 4.118 1.00 77.62 91 HIS A N 1
ATOM 698 C CA . HIS A 1 91 ? -14.672 17.176 3.381 1.00 77.62 91 HIS A CA 1
ATOM 699 C C . HIS A 1 91 ? -14.416 18.429 4.229 1.00 77.62 91 HIS A C 1
ATOM 701 O O . HIS A 1 91 ? -13.853 19.396 3.712 1.00 77.62 91 HIS A O 1
ATOM 707 N N . ALA A 1 92 ? -14.741 18.401 5.526 1.00 72.94 92 ALA A N 1
ATOM 708 C CA . ALA A 1 92 ? -14.518 19.529 6.432 1.00 72.94 92 ALA A CA 1
ATOM 709 C C . ALA A 1 92 ? -13.022 19.826 6.685 1.00 72.94 92 ALA A C 1
ATOM 711 O O . ALA A 1 92 ? -12.662 20.968 6.967 1.00 72.94 92 ALA A O 1
ATOM 712 N N . GLU A 1 93 ? -12.143 18.826 6.550 1.00 67.81 93 GLU A N 1
ATOM 713 C CA . GLU A 1 93 ? -10.712 18.928 6.891 1.00 67.81 93 GLU A CA 1
ATOM 714 C C . GLU A 1 93 ? -9.773 19.222 5.707 1.00 67.81 93 GLU A C 1
ATOM 716 O O . GLU A 1 93 ? -8.589 19.515 5.909 1.00 67.81 93 GLU A O 1
ATOM 721 N N . SER A 1 94 ? -10.288 19.170 4.476 1.00 57.31 94 SER A N 1
ATOM 722 C CA . SER A 1 94 ? -9.542 19.168 3.203 1.00 57.31 94 SER A CA 1
ATOM 723 C C . SER A 1 94 ? -8.707 20.429 2.873 1.00 57.31 94 SER A C 1
ATOM 725 O O . SER A 1 94 ? -8.102 20.510 1.807 1.00 57.31 94 SER A O 1
ATOM 727 N N . GLY A 1 95 ? -8.597 21.394 3.791 1.00 58.25 95 GLY A N 1
ATOM 728 C CA . GLY A 1 95 ? -7.822 22.631 3.623 1.00 58.25 95 GLY A CA 1
ATOM 729 C C . GLY A 1 95 ? -6.316 22.559 3.936 1.00 58.25 95 GLY A C 1
ATOM 730 O O . GLY A 1 95 ? -5.641 23.576 3.803 1.00 58.25 95 GLY A O 1
ATOM 731 N N . HIS A 1 96 ? -5.766 21.415 4.367 1.00 57.28 96 HIS A N 1
ATOM 732 C CA . HIS A 1 96 ? -4.368 21.324 4.825 1.00 57.28 96 HIS A CA 1
ATOM 733 C C . HIS A 1 96 ? -3.420 20.723 3.770 1.00 57.28 96 HIS A C 1
ATOM 735 O O . HIS A 1 96 ? -3.638 19.623 3.265 1.00 57.28 96 HIS A O 1
ATOM 741 N N . SER A 1 97 ? -2.315 21.422 3.488 1.00 48.41 97 SER A N 1
ATOM 742 C CA . SER A 1 97 ? -1.309 21.092 2.461 1.00 48.41 97 SER A CA 1
ATOM 743 C C . SER A 1 97 ? -0.542 19.781 2.682 1.00 48.41 97 SER A C 1
ATOM 745 O O . SER A 1 97 ? 0.027 19.253 1.734 1.00 48.41 97 SER A O 1
ATOM 747 N N . ASN A 1 98 ? -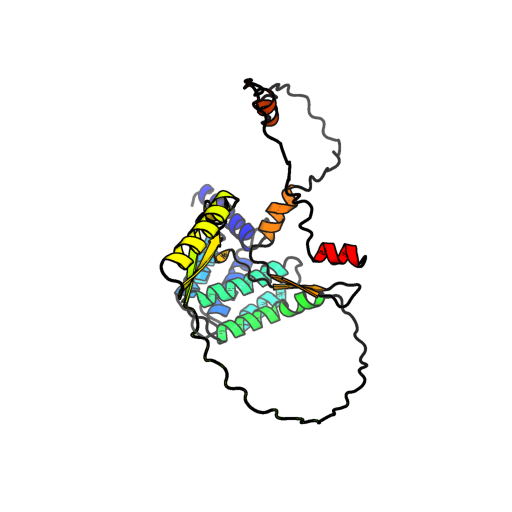0.579 19.202 3.886 1.00 55.00 98 ASN A N 1
ATOM 748 C CA . ASN A 1 98 ? -0.005 17.875 4.169 1.00 55.00 98 ASN A CA 1
ATOM 749 C C . ASN A 1 98 ? -0.979 16.720 3.836 1.00 55.00 98 ASN A C 1
ATOM 751 O O . ASN A 1 98 ? -0.752 15.574 4.220 1.00 55.00 98 ASN A O 1
ATOM 755 N N . GLY A 1 99 ? -2.093 17.012 3.151 1.00 62.12 99 GLY A N 1
ATOM 756 C CA . GLY A 1 99 ? -3.198 16.078 2.939 1.00 62.12 99 GLY A CA 1
ATOM 757 C C . GLY A 1 99 ? -2.924 14.943 1.953 1.00 62.12 99 GLY A C 1
ATOM 758 O O . GLY A 1 99 ? -3.448 13.855 2.159 1.00 62.12 99 GLY A O 1
ATOM 759 N N . ILE A 1 100 ? -2.099 15.142 0.918 1.00 70.44 100 ILE A N 1
ATOM 760 C CA . ILE A 1 100 ? -2.005 14.172 -0.192 1.00 70.44 100 ILE A CA 1
ATOM 761 C C . ILE A 1 100 ? -1.449 12.820 0.273 1.00 70.44 100 ILE A C 1
ATOM 763 O O . ILE A 1 100 ? -2.032 11.786 -0.045 1.00 70.44 100 ILE A O 1
ATOM 767 N N . HIS A 1 101 ? -0.371 12.815 1.064 1.00 77.19 101 HIS A N 1
ATOM 768 C CA . HIS A 1 101 ? 0.197 11.569 1.590 1.00 77.19 101 HIS A CA 1
ATOM 769 C C . HIS A 1 101 ? -0.804 10.850 2.495 1.00 77.19 101 HIS A C 1
ATOM 771 O O . HIS A 1 101 ? -1.091 9.683 2.265 1.00 77.19 101 HIS A O 1
ATOM 777 N N . ARG A 1 102 ? -1.452 11.569 3.423 1.00 81.19 102 ARG A N 1
ATOM 778 C CA . ARG A 1 102 ? -2.515 11.012 4.281 1.00 81.19 102 ARG A CA 1
ATOM 779 C C . ARG A 1 102 ? -3.663 10.404 3.465 1.00 81.19 102 ARG A C 1
ATOM 781 O O . ARG A 1 102 ? -4.174 9.349 3.824 1.00 81.19 102 ARG A O 1
ATOM 788 N N . GLN A 1 103 ? -4.085 11.068 2.391 1.00 87.38 103 GLN A N 1
ATOM 789 C CA . GLN A 1 103 ? -5.169 10.598 1.525 1.00 87.38 103 GLN A CA 1
ATOM 790 C C . GLN A 1 103 ? -4.781 9.328 0.763 1.00 87.38 103 GLN A C 1
ATOM 792 O O . GLN A 1 103 ? -5.579 8.398 0.676 1.00 87.38 103 GLN A O 1
ATOM 797 N N . LEU A 1 104 ? -3.556 9.275 0.233 1.00 88.38 104 LEU A N 1
ATOM 798 C CA . LEU A 1 104 ? -3.029 8.096 -0.452 1.00 88.38 104 LEU A CA 1
ATOM 799 C C . LEU A 1 104 ? -2.854 6.916 0.506 1.00 88.38 104 LEU A C 1
ATOM 801 O O . LEU A 1 104 ? -3.248 5.804 0.157 1.00 88.38 104 LEU A O 1
ATOM 805 N N . SER A 1 105 ? -2.338 7.163 1.712 1.00 89.88 105 SER A N 1
ATOM 806 C CA . SER A 1 105 ? -2.243 6.154 2.768 1.00 89.88 105 SER A CA 1
ATOM 807 C C . SER A 1 105 ? -3.612 5.578 3.104 1.00 89.88 105 SER A C 1
ATOM 809 O O . SER A 1 105 ? -3.752 4.363 3.147 1.00 89.88 105 SER A O 1
ATOM 811 N N . LEU A 1 106 ? -4.642 6.424 3.234 1.00 92.19 106 LEU A N 1
ATOM 812 C CA . LEU A 1 106 ? -5.995 5.962 3.551 1.00 92.19 106 LEU A CA 1
ATOM 813 C C . LEU A 1 106 ? -6.568 5.047 2.461 1.00 92.19 106 LEU A C 1
ATOM 815 O O . LEU A 1 106 ? -7.205 4.045 2.769 1.00 92.19 106 LEU A O 1
ATOM 819 N N . ILE A 1 107 ? -6.323 5.364 1.187 1.00 94.62 107 ILE A N 1
ATOM 820 C CA . ILE A 1 107 ? -6.743 4.522 0.057 1.00 94.62 107 ILE A CA 1
ATOM 821 C C . ILE A 1 107 ? -5.997 3.184 0.078 1.00 94.62 107 ILE A C 1
ATOM 823 O O . ILE A 1 107 ? -6.609 2.129 -0.088 1.00 94.62 107 ILE A O 1
ATOM 827 N N . TYR A 1 108 ? -4.678 3.222 0.273 1.00 94.81 108 TYR A N 1
ATOM 828 C CA . TYR A 1 108 ? -3.838 2.028 0.297 1.00 94.81 108 TYR A CA 1
ATOM 829 C C . TYR A 1 108 ? -4.188 1.102 1.467 1.00 94.81 108 TYR A C 1
ATOM 831 O O . TYR A 1 108 ? -4.401 -0.095 1.270 1.00 94.81 108 TYR A O 1
ATOM 839 N N . ASP A 1 109 ? -4.318 1.659 2.667 1.00 96.06 109 ASP A N 1
ATOM 840 C CA . ASP A 1 109 ? -4.748 0.921 3.848 1.00 96.06 109 ASP A CA 1
ATOM 841 C C . ASP A 1 109 ? -6.189 0.440 3.714 1.00 96.06 109 ASP A C 1
ATOM 843 O O . ASP A 1 109 ? -6.499 -0.632 4.216 1.00 96.06 109 ASP A O 1
ATOM 847 N N . GLY A 1 110 ? -7.051 1.163 2.991 1.00 96.88 110 GLY A N 1
ATOM 848 C CA . GLY A 1 110 ? -8.405 0.718 2.664 1.00 96.88 110 GLY A CA 1
ATOM 849 C C . GLY A 1 110 ? -8.403 -0.618 1.922 1.00 96.88 110 GLY A C 1
ATOM 850 O O . GLY A 1 110 ? -9.113 -1.538 2.317 1.00 96.88 110 GLY A O 1
ATOM 851 N N . PHE A 1 111 ? -7.535 -0.773 0.914 1.00 97.38 111 PHE A N 1
ATOM 852 C CA . PHE A 1 111 ? -7.363 -2.054 0.215 1.00 97.38 111 PHE A CA 1
ATOM 853 C C . PHE A 1 111 ? -6.828 -3.160 1.126 1.00 97.38 111 PHE A C 1
ATOM 855 O O . PHE A 1 111 ? -7.247 -4.309 1.006 1.00 97.38 111 PHE A O 1
ATOM 862 N N . ARG A 1 112 ? -5.881 -2.841 2.015 1.00 97.19 112 ARG A N 1
ATOM 863 C CA . ARG A 1 112 ? -5.295 -3.832 2.931 1.00 97.19 112 ARG A CA 1
ATOM 864 C C . ARG A 1 112 ? -6.273 -4.262 4.017 1.00 97.19 112 ARG A C 1
ATOM 866 O O . ARG A 1 112 ? -6.270 -5.435 4.373 1.00 97.19 112 ARG A O 1
ATOM 873 N N . ALA A 1 113 ? -7.064 -3.319 4.523 1.00 97.94 113 ALA A N 1
ATOM 874 C CA . ALA A 1 113 ? -8.102 -3.558 5.507 1.00 97.94 113 ALA A CA 1
ATOM 875 C C . ALA A 1 113 ? -9.183 -4.455 4.918 1.00 97.94 113 ALA A C 1
ATOM 877 O O . ALA A 1 113 ? -9.415 -5.503 5.497 1.00 97.94 113 ALA A O 1
ATOM 878 N N . ALA A 1 114 ? -9.750 -4.087 3.763 1.00 98.12 114 ALA A N 1
ATOM 879 C CA . ALA A 1 114 ? -10.779 -4.868 3.077 1.00 98.12 114 ALA A CA 1
ATOM 880 C C . ALA A 1 114 ? -10.273 -6.267 2.671 1.00 98.12 114 ALA A C 1
ATOM 882 O O . ALA A 1 114 ? -10.926 -7.268 2.895 1.00 98.12 114 ALA A O 1
ATOM 883 N N . GLY A 1 115 ? -9.032 -6.370 2.179 1.00 97.38 115 GLY A N 1
ATOM 884 C CA . GLY A 1 115 ? -8.433 -7.654 1.796 1.00 97.38 115 GLY A CA 1
ATOM 885 C C . GLY A 1 115 ? -7.933 -8.537 2.948 1.00 97.38 115 GLY A C 1
ATOM 886 O O . GLY A 1 115 ? -7.253 -9.536 2.691 1.00 97.38 115 GLY A O 1
ATOM 887 N N . ALA A 1 116 ? -8.149 -8.156 4.211 1.00 98.06 116 ALA A N 1
ATOM 888 C CA . ALA A 1 116 ? -7.521 -8.816 5.358 1.00 98.06 116 ALA A CA 1
ATOM 889 C C . ALA A 1 116 ? -8.081 -10.216 5.650 1.00 98.06 116 ALA A C 1
ATOM 891 O O . ALA A 1 116 ? -7.387 -11.037 6.257 1.00 98.06 116 ALA A O 1
ATOM 892 N N . ASP A 1 117 ? -9.311 -10.499 5.229 1.00 97.88 117 ASP A N 1
ATOM 893 C CA . ASP A 1 117 ? -9.929 -11.821 5.342 1.00 97.88 117 ASP A CA 1
ATOM 894 C C . ASP A 1 117 ? -9.546 -12.773 4.186 1.00 97.88 117 ASP A C 1
ATOM 896 O O . ASP A 1 117 ? -9.807 -13.976 4.254 1.00 97.88 117 ASP A O 1
ATOM 900 N N . GLY A 1 118 ? -8.835 -12.258 3.176 1.00 97.19 118 GLY A N 1
ATOM 901 C CA . GLY A 1 118 ? -8.363 -12.992 2.005 1.00 97.19 118 GLY A CA 1
ATOM 902 C C . GLY A 1 118 ? -9.238 -12.834 0.761 1.00 97.19 118 GLY A C 1
ATOM 903 O O . GLY A 1 118 ? -8.850 -13.333 -0.300 1.00 97.19 118 GLY A O 1
ATOM 904 N N . GLU A 1 119 ? -10.365 -12.132 0.857 1.00 96.94 119 GLU A N 1
ATOM 905 C CA . GLU A 1 119 ? -11.232 -11.783 -0.263 1.00 96.94 119 GLU A CA 1
ATOM 906 C C . GLU A 1 119 ? -11.324 -10.254 -0.388 1.00 96.94 119 GLU A C 1
ATOM 908 O O . GLU A 1 119 ? -11.007 -9.519 0.531 1.00 96.94 119 GLU A O 1
ATOM 913 N N . LEU A 1 120 ? -11.629 -9.747 -1.582 1.00 97.19 120 LEU A N 1
ATOM 914 C CA . LEU A 1 120 ? -11.817 -8.311 -1.799 1.00 97.19 120 LEU A CA 1
ATOM 915 C C . LEU A 1 120 ? -13.063 -8.145 -2.655 1.00 97.19 120 LEU A C 1
ATOM 917 O O . LEU A 1 120 ? -13.058 -8.483 -3.849 1.00 97.19 120 LEU A O 1
ATOM 921 N N . HIS A 1 121 ? -14.151 -7.679 -2.053 1.00 97.75 121 HIS A N 1
ATOM 922 C CA . HIS A 1 121 ? -15.432 -7.588 -2.728 1.00 97.75 121 HIS A CA 1
ATOM 923 C C . HIS A 1 121 ? -15.502 -6.373 -3.666 1.00 97.75 121 HIS A C 1
ATOM 925 O O . HIS A 1 121 ? -14.955 -5.305 -3.390 1.00 97.75 121 HIS A O 1
ATOM 931 N N . PRO A 1 122 ? -16.253 -6.468 -4.783 1.00 97.44 122 PRO A N 1
ATOM 932 C CA . PRO A 1 122 ? -16.420 -5.343 -5.705 1.00 97.44 122 PRO A CA 1
ATOM 933 C C . PRO A 1 122 ? -16.985 -4.071 -5.055 1.00 97.44 122 PRO A C 1
ATOM 935 O O . PRO A 1 122 ? -16.655 -2.974 -5.496 1.00 97.44 122 PRO A O 1
ATOM 938 N N . LYS A 1 123 ? -17.816 -4.213 -4.012 1.00 97.25 123 LYS A N 1
ATOM 939 C CA . LYS A 1 123 ? -18.402 -3.082 -3.276 1.00 97.25 123 LYS A CA 1
ATOM 940 C C . LYS A 1 123 ? -17.373 -2.332 -2.427 1.00 97.25 123 LYS A C 1
ATOM 942 O O . LYS A 1 123 ? -17.419 -1.109 -2.391 1.00 97.25 123 LYS A O 1
ATOM 947 N N . GLU A 1 124 ? -16.426 -3.032 -1.804 1.00 97.81 124 GLU A N 1
ATOM 948 C CA . GLU A 1 124 ? -15.289 -2.410 -1.108 1.00 97.81 124 GLU A CA 1
ATOM 949 C C . GLU A 1 124 ? -14.416 -1.638 -2.092 1.00 97.81 124 GLU A C 1
ATOM 951 O O . GLU A 1 124 ? -14.050 -0.494 -1.841 1.00 97.81 124 GLU A O 1
ATOM 956 N N . VAL A 1 125 ? -14.139 -2.223 -3.261 1.00 96.69 125 VAL A N 1
ATOM 957 C CA . VAL A 1 125 ? -13.370 -1.548 -4.316 1.00 96.69 125 VAL A CA 1
ATOM 958 C C . VAL A 1 125 ? -14.081 -0.275 -4.786 1.00 96.69 125 VAL A C 1
ATOM 960 O O . VAL A 1 125 ? -13.446 0.773 -4.914 1.00 96.69 125 VAL A O 1
ATOM 963 N N . GLU A 1 126 ? -15.395 -0.336 -5.013 1.00 95.94 126 GLU A N 1
ATOM 964 C CA . GLU A 1 126 ? -16.209 0.835 -5.358 1.00 95.94 126 GLU A CA 1
ATOM 965 C C . GLU A 1 126 ? -16.165 1.900 -4.251 1.00 95.94 126 GLU A C 1
ATOM 967 O O . GLU A 1 126 ? -15.885 3.063 -4.538 1.00 95.94 126 GLU A O 1
ATOM 972 N N . ALA A 1 127 ? -16.308 1.498 -2.989 1.00 96.06 127 ALA A N 1
ATOM 973 C CA . ALA A 1 127 ? -16.218 2.379 -1.830 1.00 96.06 127 ALA A CA 1
ATOM 974 C C . ALA A 1 127 ? -14.841 3.058 -1.690 1.00 96.06 127 ALA A C 1
ATOM 976 O O . ALA A 1 127 ? -14.765 4.257 -1.410 1.00 96.06 127 ALA A O 1
ATOM 977 N N . ILE A 1 128 ? -13.742 2.341 -1.958 1.00 96.00 128 ILE A N 1
ATOM 978 C CA . ILE A 1 128 ? -12.387 2.920 -2.005 1.00 96.00 128 ILE A CA 1
ATOM 979 C C . ILE A 1 128 ? -12.287 3.965 -3.119 1.00 96.00 128 ILE A C 1
ATOM 981 O O . ILE A 1 128 ? -11.695 5.030 -2.925 1.00 96.00 128 ILE A O 1
ATOM 985 N N . HIS A 1 129 ? -12.870 3.695 -4.288 1.00 94.31 129 HIS A N 1
ATOM 986 C CA . HIS A 1 129 ? -12.887 4.652 -5.392 1.00 94.31 129 HIS A CA 1
ATOM 987 C C . HIS A 1 129 ? -13.731 5.895 -5.080 1.00 94.31 129 HIS A C 1
ATOM 989 O O . HIS A 1 129 ? -13.316 7.008 -5.423 1.00 94.31 129 HIS A O 1
ATOM 995 N N . GLU A 1 130 ? -14.876 5.738 -4.417 1.00 92.88 130 GLU A N 1
ATOM 996 C CA . GLU A 1 130 ? -15.697 6.858 -3.948 1.00 92.88 130 GLU A CA 1
ATOM 997 C C . GLU A 1 130 ? -14.950 7.712 -2.923 1.00 92.88 130 GLU A C 1
ATOM 999 O O . GLU A 1 130 ? -14.898 8.938 -3.066 1.00 92.88 130 GLU A O 1
ATOM 1004 N N . LEU A 1 131 ? -14.279 7.074 -1.961 1.00 93.00 131 LEU A N 1
ATOM 1005 C CA . LEU A 1 131 ? -13.422 7.751 -0.994 1.00 93.00 131 LEU A CA 1
ATOM 1006 C C . LEU A 1 131 ? -12.281 8.502 -1.696 1.00 93.00 131 LEU A C 1
ATOM 1008 O O . LEU A 1 131 ? -12.081 9.692 -1.459 1.00 93.00 131 LEU A O 1
ATOM 1012 N N . ALA A 1 132 ? -11.576 7.861 -2.631 1.00 92.25 132 ALA A N 1
ATOM 1013 C CA . ALA A 1 132 ? -10.499 8.490 -3.395 1.00 92.25 132 ALA A CA 1
ATOM 1014 C C . ALA A 1 132 ? -10.973 9.714 -4.194 1.00 92.25 132 ALA A C 1
ATOM 1016 O O . ALA A 1 132 ? -10.259 10.719 -4.300 1.00 92.25 132 ALA A O 1
ATOM 1017 N N . LYS A 1 133 ? -12.189 9.644 -4.748 1.00 90.75 133 LYS A N 1
ATOM 1018 C CA . LYS A 1 133 ? -12.831 10.755 -5.453 1.00 90.75 133 LYS A CA 1
ATOM 1019 C C . LYS A 1 133 ? -13.167 11.899 -4.499 1.00 90.75 133 LYS A C 1
ATOM 1021 O O . LYS A 1 133 ? -12.863 13.045 -4.824 1.00 90.75 133 LYS A O 1
ATOM 1026 N N . ALA A 1 134 ? -13.739 11.606 -3.333 1.00 88.19 134 ALA A N 1
ATOM 1027 C CA . ALA A 1 134 ? -14.072 12.612 -2.325 1.00 88.19 134 ALA A CA 1
ATOM 1028 C C . ALA A 1 134 ? -12.831 13.324 -1.763 1.00 88.19 134 ALA A C 1
ATOM 1030 O O . ALA A 1 134 ? -12.861 14.528 -1.516 1.00 88.19 134 ALA A O 1
ATOM 1031 N N . LEU A 1 135 ? -11.717 12.599 -1.639 1.00 87.88 135 LEU A N 1
ATOM 1032 C CA . LEU A 1 135 ? -10.422 13.145 -1.228 1.00 87.88 135 LEU A CA 1
ATOM 1033 C C . LEU A 1 135 ? -9.700 13.918 -2.348 1.00 87.88 135 LEU A C 1
ATOM 1035 O O . LEU A 1 135 ? -8.696 14.574 -2.086 1.00 87.88 135 LEU A O 1
ATOM 1039 N N . GLY A 1 136 ? -10.187 13.861 -3.592 1.00 87.88 136 GLY A N 1
ATOM 1040 C CA . GLY A 1 136 ? -9.591 14.564 -4.734 1.00 87.88 136 GLY A CA 1
ATOM 1041 C C . GLY A 1 136 ? -8.306 13.930 -5.283 1.00 87.88 136 GLY A C 1
ATOM 1042 O O . GLY A 1 136 ? -7.628 14.543 -6.112 1.00 87.88 136 GLY A O 1
ATOM 1043 N N . VAL A 1 137 ? -7.976 12.697 -4.885 1.00 85.06 137 VAL A N 1
ATOM 1044 C CA . VAL A 1 137 ? -6.722 12.017 -5.263 1.00 85.06 137 VAL A CA 1
ATOM 1045 C C . VAL A 1 137 ? -6.637 11.765 -6.777 1.00 85.06 137 VAL A C 1
ATOM 1047 O O . VAL A 1 137 ? -5.568 11.892 -7.370 1.00 85.06 137 VAL A O 1
ATOM 1050 N N . GLY A 1 138 ? -7.770 11.520 -7.443 1.00 70.94 138 GLY A N 1
ATOM 1051 C CA . GLY A 1 138 ? -7.819 11.337 -8.901 1.00 70.94 138 GLY A CA 1
ATOM 1052 C C . GLY A 1 138 ? -7.664 12.623 -9.732 1.00 70.94 138 GLY A C 1
ATOM 1053 O O . GLY A 1 138 ? -7.299 12.553 -10.908 1.00 70.94 138 GLY A O 1
ATOM 1054 N N . GLU A 1 139 ? -7.925 13.800 -9.152 1.00 54.94 139 GLU A N 1
ATOM 1055 C CA . GLU A 1 139 ? -7.751 15.092 -9.836 1.00 54.94 139 GLU A CA 1
ATOM 1056 C C . GLU A 1 139 ? -6.397 15.743 -9.544 1.00 54.94 139 GLU A C 1
ATOM 1058 O O . GLU A 1 139 ? -5.832 16.391 -10.427 1.00 54.94 139 GLU A O 1
ATOM 1063 N N . ALA A 1 140 ? -5.853 15.563 -8.337 1.00 52.00 140 ALA A N 1
ATOM 1064 C CA . ALA A 1 140 ? -4.569 16.138 -7.939 1.00 52.00 140 ALA A CA 1
ATOM 1065 C C . ALA A 1 140 ? -3.413 15.651 -8.835 1.00 52.00 140 ALA A C 1
ATOM 1067 O O . ALA A 1 140 ? -2.592 16.457 -9.271 1.00 52.00 140 ALA A O 1
ATOM 1068 N N . GLN A 1 141 ? -3.412 14.370 -9.230 1.00 52.44 141 GLN A N 1
ATOM 1069 C CA . GLN A 1 141 ? -2.453 13.837 -10.211 1.00 52.44 141 GLN A CA 1
ATOM 1070 C C . GLN A 1 141 ? -2.617 14.433 -11.619 1.00 52.44 141 GLN A C 1
ATOM 1072 O O . GLN A 1 141 ? -1.654 14.459 -12.381 1.00 52.44 141 GLN A O 1
ATOM 1077 N N . ARG A 1 142 ? -3.802 14.948 -11.981 1.00 43.66 142 ARG A N 1
ATOM 1078 C CA . ARG A 1 142 ? -4.024 15.615 -13.277 1.00 43.66 142 ARG A CA 1
ATOM 1079 C C . ARG A 1 142 ? -3.617 17.087 -13.268 1.00 43.66 142 ARG A C 1
ATOM 1081 O O . ARG A 1 142 ? -3.215 17.584 -14.312 1.00 43.66 142 ARG A O 1
ATOM 1088 N N . ARG A 1 143 ? -3.696 17.781 -12.126 1.00 43.88 143 ARG A N 1
ATOM 1089 C CA . ARG A 1 143 ? -3.299 19.203 -12.013 1.00 43.88 143 ARG A CA 1
ATOM 1090 C C . ARG A 1 143 ? -1.785 19.416 -12.016 1.00 43.88 143 ARG A C 1
ATOM 1092 O O . ARG A 1 143 ? -1.344 20.491 -12.398 1.00 43.88 143 ARG A O 1
ATOM 1099 N N . ASN A 1 144 ? -1.009 18.388 -11.676 1.00 44.19 144 ASN A N 1
ATOM 1100 C CA . ASN A 1 144 ? 0.449 18.400 -11.832 1.00 44.19 144 ASN A CA 1
ATOM 1101 C C . ASN A 1 144 ? 0.906 18.077 -13.266 1.00 44.19 144 ASN A C 1
ATOM 1103 O O . ASN A 1 144 ? 2.103 18.041 -13.530 1.00 44.19 144 ASN A O 1
ATOM 1107 N N . LYS A 1 145 ? -0.026 17.867 -14.208 1.00 37.53 145 LYS A N 1
ATOM 1108 C CA . LYS A 1 145 ? 0.283 17.826 -15.637 1.00 37.53 145 LYS A CA 1
ATOM 1109 C C . LYS A 1 145 ? 0.136 19.252 -16.189 1.00 37.53 145 LYS A C 1
ATOM 1111 O O . LYS A 1 145 ? -0.963 19.802 -16.079 1.00 37.53 145 LYS A O 1
ATOM 1116 N N . PRO A 1 146 ? 1.182 19.877 -16.761 1.00 40.44 146 PRO A N 1
ATOM 1117 C CA . PRO A 1 146 ? 1.048 21.200 -17.360 1.00 40.44 146 PRO A CA 1
ATOM 1118 C C . PRO A 1 146 ? -0.025 21.138 -18.453 1.00 40.44 146 PRO A C 1
ATOM 1120 O O . PRO A 1 146 ? 0.050 20.336 -19.382 1.00 40.44 146 PRO A O 1
ATOM 1123 N N . THR A 1 147 ? -1.079 21.940 -18.305 1.00 36.56 147 THR A N 1
ATOM 1124 C CA . THR A 1 147 ? -2.201 22.007 -19.247 1.00 36.56 147 THR A CA 1
ATOM 1125 C C . THR A 1 147 ? -1.727 22.529 -20.601 1.00 36.56 147 THR A C 1
ATOM 1127 O O . THR A 1 147 ? -1.669 23.736 -20.827 1.00 36.56 147 THR A O 1
ATOM 1130 N N . THR A 1 148 ? -1.420 21.625 -21.529 1.00 39.94 148 THR A N 1
ATOM 1131 C CA . THR A 1 148 ? -1.253 21.941 -22.949 1.00 39.94 148 THR A CA 1
ATOM 1132 C C . THR A 1 148 ? -2.617 22.005 -23.631 1.00 39.94 148 THR A C 1
ATOM 1134 O O . THR A 1 148 ? -3.299 21.008 -23.882 1.00 39.94 148 THR A O 1
ATOM 1137 N N . THR A 1 149 ? -3.034 23.230 -23.934 1.00 38.47 149 THR A N 1
ATOM 1138 C CA . THR A 1 149 ? -4.225 23.562 -24.720 1.00 38.47 149 THR A CA 1
ATOM 1139 C C . THR A 1 149 ? -4.068 23.019 -26.146 1.00 38.47 149 THR A C 1
ATOM 1141 O O . THR A 1 149 ? -3.446 23.656 -26.992 1.00 38.47 149 THR A O 1
ATOM 1144 N N . THR A 1 150 ? -4.606 21.832 -26.437 1.00 37.22 150 THR A N 1
ATOM 1145 C CA . THR A 1 150 ? -4.507 21.239 -27.781 1.00 37.22 150 THR A CA 1
ATOM 1146 C C . THR A 1 150 ? -5.674 21.689 -28.661 1.00 37.22 150 THR A C 1
ATOM 1148 O O . THR A 1 150 ? -6.832 21.321 -28.451 1.00 37.22 150 THR A O 1
ATOM 1151 N N . SER A 1 151 ? -5.334 22.506 -29.657 1.00 34.41 151 SER A N 1
ATOM 1152 C CA . SER A 1 151 ? -6.180 22.933 -30.770 1.00 34.41 151 SER A CA 1
ATOM 1153 C C . SER A 1 151 ? -6.448 21.763 -31.724 1.00 34.41 151 SER A C 1
ATOM 1155 O O . SER A 1 151 ? -5.527 21.078 -32.164 1.00 34.41 151 SER A O 1
ATOM 1157 N N . LYS A 1 152 ? -7.724 21.527 -32.045 1.00 43.09 152 LYS A N 1
ATOM 1158 C CA . LYS A 1 152 ? -8.173 20.524 -33.019 1.00 43.09 152 LYS A CA 1
ATOM 1159 C C . LYS A 1 152 ? -7.812 20.973 -34.431 1.00 43.09 152 LYS A C 1
ATOM 1161 O O . LYS A 1 152 ? -8.321 22.002 -34.852 1.00 43.09 152 LYS A O 1
ATOM 1166 N N . ASN A 1 153 ? -7.053 20.161 -35.169 1.00 38.19 153 ASN A N 1
ATOM 1167 C CA . ASN A 1 153 ? -7.141 20.044 -36.629 1.00 38.19 153 ASN A CA 1
ATOM 1168 C C . ASN A 1 153 ? -6.487 18.729 -37.092 1.00 38.19 153 ASN A C 1
ATOM 1170 O O . ASN A 1 153 ? -5.278 18.561 -36.979 1.00 38.19 153 ASN A O 1
ATOM 1174 N N . SER A 1 154 ? -7.283 17.818 -37.656 1.00 37.94 154 SER A N 1
ATOM 1175 C CA . SER A 1 154 ? -6.805 16.638 -38.391 1.00 37.94 154 SER A CA 1
ATOM 1176 C C . SER A 1 154 ? -7.372 16.665 -39.813 1.00 37.94 154 SER A C 1
ATOM 1178 O O . SER A 1 154 ? -8.576 16.898 -39.956 1.00 37.94 154 SER A O 1
ATOM 1180 N N . PRO A 1 155 ? -6.565 16.391 -40.855 1.00 45.88 155 PRO A N 1
ATOM 1181 C CA . PRO A 1 155 ? -7.055 16.081 -42.195 1.00 45.88 155 PRO A CA 1
ATOM 1182 C C . PRO A 1 155 ? -7.023 14.569 -42.520 1.00 45.88 155 PRO A C 1
ATOM 1184 O O . PRO A 1 155 ? -6.485 13.779 -41.744 1.00 45.88 155 PRO A O 1
ATOM 1187 N N . PRO A 1 156 ? -7.642 14.158 -43.647 1.00 50.56 156 PRO A N 1
ATOM 1188 C CA . PRO A 1 156 ? -8.330 12.876 -43.771 1.00 50.56 156 PRO A CA 1
ATOM 1189 C C . PRO A 1 156 ? -7.565 11.765 -44.514 1.00 50.56 156 PRO A C 1
ATOM 1191 O O . PRO A 1 156 ? -6.634 11.992 -45.280 1.00 50.56 156 PRO A O 1
ATOM 1194 N N . ILE A 1 157 ? -8.075 10.553 -44.292 1.00 46.50 157 ILE A N 1
ATOM 1195 C CA . ILE A 1 157 ? -7.790 9.255 -44.925 1.00 46.50 157 ILE A CA 1
ATOM 1196 C C . ILE A 1 157 ? -8.183 9.241 -46.415 1.00 46.50 157 ILE A C 1
ATOM 1198 O O . ILE A 1 157 ? -9.170 9.887 -46.760 1.00 46.50 157 ILE A O 1
ATOM 1202 N N . LEU A 1 158 ? -7.461 8.455 -47.244 1.00 38.88 158 LEU A N 1
ATOM 1203 C CA . LEU A 1 158 ? -7.890 7.597 -48.392 1.00 38.88 158 LEU A CA 1
ATOM 1204 C C . LEU A 1 158 ? -6.644 7.209 -49.261 1.00 38.88 158 LEU A C 1
ATOM 1206 O O . LEU A 1 158 ? -5.620 7.877 -49.140 1.00 38.88 158 LEU A O 1
ATOM 1210 N N . PRO A 1 159 ? -6.698 6.269 -50.239 1.00 51.41 159 PRO A N 1
ATOM 1211 C CA . PRO A 1 159 ? -7.104 4.857 -50.184 1.00 51.41 159 PRO A CA 1
ATOM 1212 C C . PRO A 1 159 ? -6.127 3.884 -50.918 1.00 51.41 159 PRO A C 1
ATOM 1214 O O . PRO A 1 159 ? -5.086 4.257 -51.448 1.00 51.41 159 PRO A O 1
ATOM 1217 N N . GLU A 1 160 ? -6.539 2.614 -50.933 1.00 49.59 160 GLU A N 1
ATOM 1218 C CA . GLU A 1 160 ? -6.031 1.392 -51.582 1.00 49.59 160 GLU A CA 1
ATOM 1219 C C . GLU A 1 160 ? -5.405 1.497 -52.995 1.00 49.59 160 GLU A C 1
ATOM 1221 O O . GLU A 1 160 ? -5.795 2.324 -53.817 1.00 49.59 160 GLU A O 1
ATOM 1226 N N . THR A 1 161 ? -4.516 0.544 -53.333 1.00 35.22 161 THR A N 1
ATOM 1227 C CA . THR A 1 161 ? -4.655 -0.449 -54.439 1.00 35.22 161 THR A CA 1
ATOM 1228 C C . THR A 1 161 ? -3.296 -1.076 -54.828 1.00 35.22 161 THR A C 1
ATOM 1230 O O . THR A 1 161 ? -2.316 -0.365 -55.020 1.00 35.22 161 THR A O 1
ATOM 1233 N N . LYS A 1 162 ? -3.236 -2.406 -55.037 1.00 37.31 162 LYS A N 1
ATOM 1234 C CA . LYS A 1 162 ? -3.037 -3.053 -56.362 1.00 37.31 162 LYS A CA 1
ATOM 1235 C C . LYS A 1 162 ? -2.588 -4.523 -56.289 1.00 37.31 162 LYS A C 1
ATOM 1237 O O . LYS A 1 162 ? -1.640 -4.907 -55.617 1.00 37.31 162 LYS A O 1
ATOM 1242 N N . THR A 1 163 ? -3.317 -5.294 -57.088 1.00 38.12 163 THR A N 1
ATOM 1243 C CA . THR A 1 163 ? -3.169 -6.683 -57.540 1.00 38.12 163 THR A CA 1
ATOM 1244 C C . THR A 1 163 ? -2.064 -6.832 -58.606 1.00 38.12 163 THR A C 1
ATOM 1246 O O . THR A 1 163 ? -1.586 -5.828 -59.124 1.00 38.12 163 THR A O 1
ATOM 1249 N N . THR A 1 164 ? -1.794 -8.087 -59.012 1.00 34.31 164 THR A N 1
ATOM 1250 C CA . THR A 1 164 ? -0.929 -8.632 -60.100 1.00 34.31 164 THR A CA 1
ATOM 1251 C C . THR A 1 164 ? 0.524 -8.937 -59.684 1.00 34.31 164 THR A C 1
ATOM 1253 O O . THR A 1 164 ? 1.131 -8.171 -58.958 1.00 34.31 164 THR A O 1
ATOM 1256 N N . THR A 1 165 ? 1.160 -10.067 -60.031 1.00 38.00 165 THR A N 1
ATOM 1257 C CA . THR A 1 165 ? 0.997 -10.942 -61.208 1.00 38.00 165 THR A CA 1
ATOM 1258 C C . THR A 1 165 ? 1.618 -12.329 -60.959 1.00 38.00 165 THR A C 1
ATOM 1260 O O . THR A 1 165 ? 2.612 -12.448 -60.249 1.00 38.00 165 THR A O 1
ATOM 1263 N N . ALA A 1 166 ? 1.05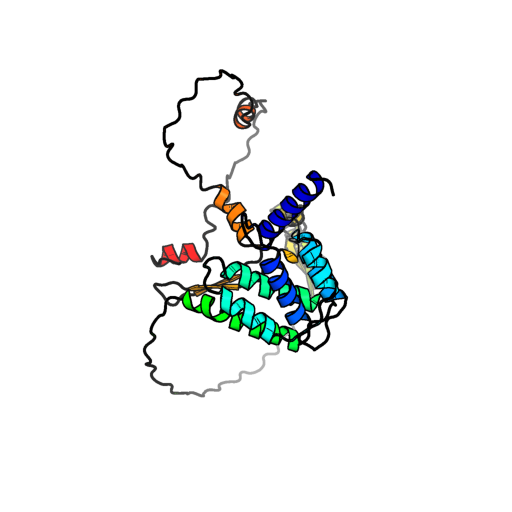9 -13.362 -61.595 1.00 44.59 166 ALA A N 1
ATOM 1264 C CA . ALA A 1 166 ? 1.619 -14.709 -61.717 1.00 44.59 166 ALA A CA 1
ATOM 1265 C C . ALA A 1 166 ? 2.616 -14.825 -62.893 1.00 44.59 166 ALA A C 1
ATOM 1267 O O . ALA A 1 166 ? 2.438 -14.160 -63.909 1.00 44.59 166 ALA A O 1
ATOM 1268 N N . THR A 1 167 ? 3.638 -15.679 -62.763 1.00 37.59 167 THR A N 1
ATOM 1269 C CA . THR A 1 167 ? 4.501 -16.304 -63.808 1.00 37.59 167 THR A CA 1
ATOM 1270 C C . THR A 1 167 ? 5.579 -17.105 -63.044 1.00 37.59 167 THR A C 1
ATOM 1272 O O . THR A 1 167 ? 5.976 -16.689 -61.966 1.00 37.59 167 THR A O 1
ATOM 1275 N N . ASN A 1 168 ? 6.144 -18.252 -63.419 1.00 49.72 168 ASN A N 1
ATOM 1276 C CA . ASN A 1 168 ? 6.018 -19.217 -64.504 1.00 49.72 168 ASN A CA 1
ATOM 1277 C C . ASN A 1 168 ? 6.675 -20.512 -63.977 1.00 49.72 168 ASN A C 1
ATOM 1279 O O . ASN A 1 168 ? 7.706 -20.465 -63.304 1.00 49.72 168 ASN A O 1
ATOM 1283 N N . THR A 1 169 ? 6.073 -21.662 -64.267 1.00 43.22 169 THR A N 1
ATOM 1284 C CA . THR A 1 169 ? 6.482 -22.986 -63.776 1.00 43.22 169 THR A CA 1
ATOM 1285 C C . THR A 1 169 ? 7.588 -23.580 -64.653 1.00 43.22 169 THR A C 1
ATOM 1287 O O . THR A 1 169 ? 7.418 -23.697 -65.864 1.00 43.22 169 THR A O 1
ATOM 1290 N N . ALA A 1 170 ? 8.701 -23.998 -64.041 1.00 57.00 170 ALA A N 1
ATOM 1291 C CA . ALA A 1 170 ? 9.756 -24.792 -64.677 1.00 57.00 170 ALA A CA 1
ATOM 1292 C C . ALA A 1 170 ? 9.695 -26.271 -64.218 1.00 57.00 170 ALA A C 1
ATOM 1294 O O . ALA A 1 170 ? 9.162 -26.546 -63.138 1.00 57.00 170 ALA A O 1
ATOM 1295 N N . PRO A 1 171 ? 10.219 -27.233 -65.005 1.00 52.94 171 PRO A N 1
ATOM 1296 C CA . PRO A 1 171 ? 10.030 -28.668 -64.772 1.00 52.94 171 PRO A CA 1
ATOM 1297 C C . PRO A 1 171 ? 10.773 -29.176 -63.521 1.00 52.94 171 PRO A C 1
ATOM 1299 O O . PRO A 1 171 ? 11.871 -28.699 -63.225 1.00 52.94 171 PRO A O 1
ATOM 1302 N N . PRO A 1 172 ? 10.230 -30.172 -62.796 1.00 50.50 172 PRO A N 1
ATOM 1303 C CA . PRO A 1 172 ? 10.834 -30.681 -61.573 1.00 50.50 172 PRO A CA 1
ATOM 1304 C C . PRO A 1 172 ? 12.034 -31.583 -61.886 1.00 50.50 172 PRO A C 1
ATOM 1306 O O . PRO A 1 172 ? 11.894 -32.758 -62.218 1.00 50.50 172 PRO A O 1
ATOM 1309 N N . THR A 1 173 ? 13.240 -31.043 -61.729 1.00 51.94 173 THR A N 1
ATOM 1310 C CA . THR A 1 173 ? 14.473 -31.831 -61.641 1.00 51.94 173 THR A CA 1
ATOM 1311 C C . THR A 1 173 ? 14.362 -32.772 -60.439 1.00 51.94 173 THR A C 1
ATOM 1313 O O . THR A 1 173 ? 14.103 -32.311 -59.326 1.00 51.94 173 THR A O 1
ATOM 1316 N N . LEU A 1 174 ? 14.535 -34.082 -60.653 1.00 55.94 174 LEU A N 1
ATOM 1317 C CA . LEU A 1 174 ? 14.545 -35.123 -59.616 1.00 55.94 174 LEU A CA 1
ATOM 1318 C C . LEU A 1 174 ? 15.548 -34.761 -58.508 1.00 55.94 174 LEU A C 1
ATOM 1320 O O . LEU A 1 174 ? 16.750 -35.004 -58.617 1.00 55.94 174 LEU A O 1
ATOM 1324 N N . LYS A 1 175 ? 15.038 -34.137 -57.441 1.00 57.84 175 LYS A N 1
ATOM 1325 C CA . LYS A 1 175 ? 15.807 -33.749 -56.260 1.00 57.84 175 LYS A CA 1
ATOM 1326 C C . LYS A 1 175 ? 16.236 -35.028 -55.553 1.00 57.84 175 LYS A C 1
ATOM 1328 O O . LYS A 1 175 ? 15.413 -35.709 -54.944 1.00 57.84 175 LYS A O 1
ATOM 1333 N N . GLN A 1 176 ? 17.524 -35.352 -55.655 1.00 64.00 176 GLN A N 1
ATOM 1334 C CA . GLN A 1 176 ? 18.159 -36.372 -54.829 1.00 64.00 176 GLN A CA 1
ATOM 1335 C C . GLN A 1 176 ? 17.807 -36.064 -53.373 1.00 64.00 176 GLN A C 1
ATOM 1337 O O . GLN A 1 176 ? 18.147 -34.999 -52.856 1.00 64.00 176 GLN A O 1
ATOM 1342 N N . GLN A 1 177 ? 17.045 -36.959 -52.744 1.00 68.44 177 GLN A N 1
ATOM 1343 C CA . GLN A 1 177 ? 16.615 -36.810 -51.363 1.00 68.44 177 GLN A CA 1
ATOM 1344 C C . GLN A 1 177 ? 17.858 -36.876 -50.476 1.00 68.44 177 GLN A C 1
ATOM 1346 O O . GLN A 1 177 ? 18.345 -37.951 -50.124 1.00 68.44 177 GLN A O 1
ATOM 1351 N N . THR A 1 178 ? 18.419 -35.715 -50.151 1.00 78.75 178 THR A N 1
ATOM 1352 C CA . THR A 1 178 ? 19.525 -35.617 -49.209 1.00 78.75 178 THR A CA 1
ATOM 1353 C C . THR A 1 178 ? 19.009 -36.071 -47.852 1.00 78.75 178 THR A C 1
ATOM 1355 O O . THR A 1 178 ? 18.223 -35.361 -47.219 1.00 78.75 178 THR A O 1
ATOM 1358 N N . LYS A 1 179 ? 19.417 -37.269 -47.417 1.00 83.00 179 LYS A N 1
ATOM 1359 C CA . LYS A 1 179 ? 19.127 -37.765 -46.069 1.00 83.00 179 LYS A CA 1
ATOM 1360 C C . LYS A 1 179 ? 19.567 -36.699 -45.065 1.00 83.00 179 LYS A C 1
ATOM 1362 O O . LYS A 1 179 ? 20.735 -36.309 -45.031 1.00 83.00 179 LYS A O 1
ATOM 1367 N N . LYS A 1 180 ? 18.604 -36.194 -44.295 1.00 90.50 180 LYS A N 1
ATOM 1368 C CA . LYS A 1 180 ? 18.818 -35.166 -43.276 1.00 90.50 180 LYS A CA 1
ATOM 1369 C C . LYS A 1 180 ? 19.788 -35.725 -42.233 1.00 90.50 180 LYS A C 1
ATOM 1371 O O . LYS A 1 180 ? 19.491 -36.738 -41.610 1.00 90.50 180 LYS A O 1
ATOM 1376 N N . LYS A 1 181 ? 20.952 -35.089 -42.078 1.00 92.88 181 LYS A N 1
ATOM 1377 C CA . LYS A 1 181 ? 21.942 -35.472 -41.062 1.00 92.88 181 LYS A CA 1
ATOM 1378 C C . LYS A 1 181 ? 21.431 -35.090 -39.676 1.00 92.88 181 LYS A C 1
ATOM 1380 O O . LYS A 1 181 ? 20.977 -33.961 -39.476 1.00 92.88 181 LYS A O 1
ATOM 1385 N N . GLU A 1 182 ? 21.515 -36.021 -38.737 1.00 96.25 182 GLU A N 1
ATOM 1386 C CA . GLU A 1 182 ? 21.210 -35.775 -37.328 1.00 96.25 182 GLU A CA 1
ATOM 1387 C C . GLU A 1 182 ? 22.264 -34.817 -36.755 1.00 96.25 182 GLU A C 1
ATOM 1389 O O . GLU A 1 182 ? 23.448 -34.958 -37.053 1.00 96.25 182 GLU A O 1
ATOM 1394 N N . THR A 1 183 ? 21.856 -33.798 -35.994 1.00 97.69 183 THR A N 1
ATOM 1395 C CA . THR A 1 183 ? 22.789 -32.816 -35.413 1.00 97.69 183 THR A CA 1
ATOM 1396 C C . THR A 1 183 ? 22.839 -32.989 -33.901 1.00 97.69 183 THR A C 1
ATOM 1398 O O . THR A 1 183 ? 21.818 -32.839 -33.239 1.00 97.69 183 THR A O 1
ATOM 1401 N N . LEU A 1 184 ? 24.024 -33.286 -33.367 1.00 97.38 184 LEU A N 1
ATOM 1402 C CA . LEU A 1 184 ? 24.268 -33.460 -31.937 1.00 97.38 184 LEU A CA 1
ATOM 1403 C C . LEU A 1 184 ? 24.981 -32.221 -31.389 1.00 97.38 184 LEU A C 1
ATOM 1405 O O . LEU A 1 184 ? 26.107 -31.913 -31.792 1.00 97.38 184 LEU A O 1
ATOM 1409 N N . LEU A 1 185 ? 24.328 -31.517 -30.467 1.00 97.69 185 LEU A N 1
ATOM 1410 C CA . LEU A 1 185 ? 24.911 -30.377 -29.764 1.00 97.69 185 LEU A CA 1
ATOM 1411 C C . LEU A 1 185 ? 25.715 -30.892 -28.568 1.00 97.69 185 LEU A C 1
ATOM 1413 O O . LEU A 1 185 ? 25.175 -31.602 -27.723 1.00 97.69 185 LEU A O 1
ATOM 1417 N N . VAL A 1 186 ? 27.006 -30.566 -28.515 1.00 97.00 186 VAL A N 1
ATOM 1418 C CA . VAL A 1 186 ? 27.899 -30.998 -27.430 1.00 97.00 186 VAL A CA 1
ATOM 1419 C C . VAL A 1 186 ? 28.352 -29.778 -26.659 1.00 97.00 186 VAL A C 1
ATOM 1421 O O . VAL A 1 186 ? 28.982 -28.880 -27.213 1.00 97.00 186 VAL A O 1
ATOM 1424 N N . ASP A 1 187 ? 28.041 -29.768 -25.375 1.00 95.88 187 ASP A N 1
ATOM 1425 C CA . ASP A 1 187 ? 28.370 -28.664 -24.497 1.00 95.88 187 ASP A CA 1
ATOM 1426 C C . ASP A 1 187 ? 29.796 -28.781 -23.955 1.00 95.88 187 ASP A C 1
ATOM 1428 O O . ASP A 1 187 ? 30.196 -29.854 -23.496 1.00 95.88 187 ASP A O 1
ATOM 1432 N N . ILE A 1 188 ? 30.576 -27.699 -24.027 1.00 95.38 188 ILE A N 1
ATOM 1433 C CA . ILE A 1 188 ? 31.965 -27.685 -23.558 1.00 95.38 188 ILE A CA 1
ATOM 1434 C C . ILE A 1 188 ? 32.118 -26.618 -22.462 1.00 95.38 188 ILE A C 1
ATOM 1436 O O . ILE A 1 188 ? 31.950 -25.434 -22.758 1.00 95.38 188 ILE A O 1
ATOM 1440 N N . PRO A 1 189 ? 32.480 -27.001 -21.219 1.00 82.31 189 PRO A N 1
ATOM 1441 C CA . PRO A 1 189 ? 32.356 -26.152 -20.029 1.00 82.31 189 PRO A CA 1
ATOM 1442 C C . PRO A 1 189 ? 33.478 -25.108 -19.856 1.00 82.31 189 PRO A C 1
ATOM 1444 O O . PRO A 1 189 ? 33.911 -24.872 -18.736 1.00 82.31 189 PRO A O 1
ATOM 1447 N N . CYS A 1 190 ? 33.984 -24.505 -20.936 1.00 85.38 190 CYS A N 1
ATOM 1448 C CA . CYS A 1 190 ? 35.003 -23.444 -20.923 1.00 85.38 190 CYS A CA 1
ATOM 1449 C C . CYS A 1 190 ? 35.014 -22.696 -22.268 1.00 85.38 190 CYS A C 1
ATOM 1451 O O . CYS A 1 190 ? 34.757 -23.295 -23.313 1.00 85.38 190 CYS A O 1
ATOM 1453 N N . THR A 1 191 ? 35.489 -21.450 -22.295 1.00 88.94 191 THR A N 1
ATOM 1454 C CA . THR A 1 191 ? 35.842 -20.724 -23.533 1.00 88.94 191 THR A CA 1
ATOM 1455 C C . THR A 1 191 ? 37.359 -20.695 -23.772 1.00 88.94 191 THR A C 1
ATOM 1457 O O . THR A 1 191 ? 38.156 -21.057 -22.910 1.00 88.94 191 THR A O 1
ATOM 1460 N N . GLY A 1 192 ? 37.780 -20.296 -24.978 1.00 91.94 192 GLY A N 1
ATOM 1461 C CA . GLY A 1 192 ? 39.192 -20.067 -25.315 1.00 91.94 192 GLY A CA 1
ATOM 1462 C C . GLY A 1 192 ? 39.807 -21.053 -26.318 1.00 91.94 192 GLY A C 1
ATOM 1463 O O . GLY A 1 192 ? 39.137 -21.902 -26.917 1.00 91.94 192 GLY A O 1
ATOM 1464 N N . ARG A 1 193 ? 41.124 -20.916 -26.542 1.00 94.56 193 ARG A N 1
ATOM 1465 C CA . ARG A 1 193 ? 41.878 -21.702 -27.543 1.00 94.56 193 ARG A CA 1
ATOM 1466 C C . ARG A 1 193 ? 41.844 -23.220 -27.282 1.00 94.56 193 ARG A C 1
ATOM 1468 O O . ARG A 1 193 ? 41.608 -23.953 -28.248 1.00 94.56 193 ARG A O 1
ATOM 1475 N N . PRO A 1 194 ? 42.023 -23.721 -26.040 1.00 93.81 194 PRO A N 1
ATOM 1476 C CA . PRO A 1 194 ? 41.949 -25.159 -25.760 1.00 93.81 194 PRO A CA 1
ATOM 1477 C C . PRO A 1 194 ? 40.576 -25.760 -26.090 1.00 93.81 194 PRO A C 1
ATOM 1479 O O . PRO A 1 194 ? 40.501 -26.805 -26.736 1.00 93.81 194 PRO A O 1
ATOM 1482 N N . THR A 1 195 ? 39.490 -25.060 -25.749 1.00 93.94 195 THR A N 1
ATOM 1483 C CA . THR A 1 195 ? 38.114 -25.456 -26.087 1.00 93.94 195 THR A CA 1
ATOM 1484 C C . THR A 1 195 ? 37.905 -25.532 -27.597 1.00 93.94 195 THR A C 1
ATOM 1486 O O . THR A 1 195 ? 37.366 -26.516 -28.102 1.00 93.94 195 THR A O 1
ATOM 1489 N N . SER A 1 196 ? 38.383 -24.536 -28.352 1.00 94.62 196 SER A N 1
ATOM 1490 C CA . SER A 1 196 ? 38.293 -24.549 -29.819 1.00 94.62 196 SER A CA 1
ATOM 1491 C C . SER A 1 196 ? 39.041 -25.742 -30.429 1.00 94.62 196 SER A C 1
ATOM 1493 O O . SER A 1 196 ? 38.538 -26.410 -31.336 1.00 94.62 196 SER A O 1
ATOM 1495 N N . MET A 1 197 ? 40.228 -26.060 -29.900 1.00 96.62 197 MET A N 1
ATOM 1496 C CA . MET A 1 197 ? 41.012 -27.232 -30.300 1.00 96.62 197 MET A CA 1
ATOM 1497 C C . MET A 1 197 ? 40.269 -28.542 -30.018 1.00 96.62 197 MET A C 1
ATOM 1499 O O . MET A 1 197 ? 40.240 -29.425 -30.881 1.00 96.62 197 MET A O 1
ATOM 1503 N N . LEU A 1 198 ? 39.642 -28.664 -28.845 1.00 96.00 198 LEU A N 1
ATOM 1504 C CA . LEU A 1 198 ? 38.821 -29.818 -28.482 1.00 96.00 198 LEU A CA 1
ATOM 1505 C C . LEU A 1 198 ? 37.603 -29.950 -29.404 1.00 96.00 198 LEU A C 1
ATOM 1507 O O . LEU A 1 198 ? 37.389 -31.021 -29.966 1.00 96.00 198 LEU A O 1
ATOM 1511 N N . GLY A 1 199 ? 36.868 -28.862 -29.649 1.00 96.06 199 GLY A N 1
ATOM 1512 C CA . GLY A 1 199 ? 35.724 -28.846 -30.564 1.00 96.06 199 GLY A CA 1
ATOM 1513 C C . GLY A 1 199 ? 36.096 -29.308 -31.976 1.00 96.06 199 GLY A C 1
ATOM 1514 O O . GLY A 1 199 ? 35.430 -30.167 -32.552 1.00 96.06 199 GLY A O 1
ATOM 1515 N N . LYS A 1 200 ? 37.231 -28.833 -32.511 1.00 97.69 200 LYS A N 1
ATOM 1516 C CA . LYS A 1 200 ? 37.763 -29.293 -33.807 1.00 97.69 200 LYS A CA 1
ATOM 1517 C C . LYS A 1 200 ? 38.121 -30.782 -33.794 1.00 97.69 200 LYS A C 1
ATOM 1519 O O . LYS A 1 200 ? 37.861 -31.477 -34.776 1.00 97.69 200 LYS A O 1
ATOM 1524 N N . LYS A 1 201 ? 38.722 -31.283 -32.709 1.00 97.81 201 LYS A N 1
ATOM 1525 C CA . LYS A 1 201 ? 39.038 -32.714 -32.553 1.00 97.81 201 LYS A CA 1
ATOM 1526 C C . LYS A 1 201 ? 37.766 -33.565 -32.494 1.00 97.81 201 LYS A C 1
ATOM 1528 O O . LYS A 1 201 ? 37.713 -34.580 -33.181 1.00 97.81 201 LYS A O 1
ATOM 1533 N N . LEU A 1 202 ? 36.739 -33.130 -31.764 1.00 97.44 202 LEU A N 1
ATOM 1534 C CA . LEU A 1 202 ? 35.446 -33.817 -31.678 1.00 97.44 202 LEU A CA 1
ATOM 1535 C C . LEU A 1 202 ? 34.767 -33.926 -33.046 1.00 97.44 202 LEU A C 1
ATOM 1537 O O . LEU A 1 202 ? 34.332 -35.011 -33.419 1.00 97.44 202 LEU A O 1
ATOM 1541 N N . ILE A 1 203 ? 34.763 -32.848 -33.837 1.00 97.69 203 ILE A N 1
ATOM 1542 C CA . ILE A 1 203 ? 34.223 -32.862 -35.208 1.00 97.69 203 ILE A CA 1
ATOM 1543 C C . ILE A 1 203 ? 34.979 -33.872 -36.088 1.00 97.69 203 ILE A C 1
ATOM 1545 O O . ILE A 1 203 ? 34.357 -34.649 -36.812 1.00 97.69 203 ILE A O 1
ATOM 1549 N N . LYS A 1 204 ? 36.318 -33.904 -36.009 1.00 98.19 204 LYS A N 1
ATOM 1550 C CA . LYS A 1 204 ? 37.142 -34.863 -36.770 1.00 98.19 204 LYS A CA 1
ATOM 1551 C C . LYS A 1 204 ? 36.880 -36.314 -36.360 1.00 98.19 204 LYS A C 1
ATOM 1553 O O . LYS A 1 204 ? 36.805 -37.182 -37.224 1.00 98.19 204 LYS A O 1
ATOM 1558 N N . ILE A 1 205 ? 36.740 -36.578 -35.060 1.00 97.81 205 ILE A N 1
ATOM 1559 C CA . ILE A 1 205 ? 36.421 -37.914 -34.540 1.00 97.81 205 ILE A CA 1
ATOM 1560 C C . ILE A 1 205 ? 35.026 -38.335 -35.009 1.00 97.81 205 ILE A C 1
ATOM 1562 O O . ILE A 1 205 ? 34.875 -39.433 -35.535 1.00 97.81 205 ILE A O 1
ATOM 1566 N N . ALA A 1 206 ? 34.030 -37.453 -34.911 1.00 97.12 206 ALA A N 1
ATOM 1567 C CA . ALA A 1 206 ? 32.668 -37.725 -35.366 1.00 97.12 206 ALA A CA 1
ATOM 1568 C C . ALA A 1 206 ? 32.613 -38.082 -36.852 1.00 97.12 206 ALA A C 1
ATOM 1570 O O . ALA A 1 206 ? 32.022 -39.092 -37.218 1.00 97.12 206 ALA A O 1
ATOM 1571 N N . ALA A 1 207 ? 33.312 -37.314 -37.692 1.00 97.00 207 ALA A N 1
ATOM 1572 C CA . ALA A 1 207 ? 33.399 -37.583 -39.122 1.00 97.00 207 ALA A CA 1
ATOM 1573 C C . ALA A 1 207 ? 34.020 -38.956 -39.437 1.00 97.00 207 ALA A C 1
ATOM 1575 O O . ALA A 1 207 ? 33.660 -39.566 -40.439 1.00 97.00 207 ALA A O 1
ATOM 1576 N N . LYS A 1 208 ? 34.935 -39.445 -38.586 1.00 98.00 208 LYS A N 1
ATOM 1577 C CA . LYS A 1 208 ? 35.586 -40.753 -38.746 1.00 98.00 208 LYS A CA 1
ATOM 1578 C C . LYS A 1 208 ? 34.728 -41.915 -38.237 1.00 98.00 208 LYS A C 1
ATOM 1580 O O . LYS A 1 208 ? 34.769 -42.986 -38.830 1.00 98.00 208 LYS A O 1
ATOM 1585 N N . VAL A 1 209 ? 34.002 -41.727 -37.133 1.00 97.88 209 VAL A N 1
ATOM 1586 C CA . VAL A 1 209 ? 33.245 -42.800 -36.462 1.00 97.88 209 VAL A CA 1
ATOM 1587 C C . VAL A 1 209 ? 31.812 -42.901 -36.997 1.00 97.88 209 VAL A C 1
ATOM 1589 O O . VAL A 1 209 ? 31.351 -44.005 -37.264 1.00 97.88 209 VAL A O 1
ATOM 1592 N N . ARG A 1 210 ? 31.096 -41.776 -37.145 1.00 97.06 210 ARG A N 1
ATOM 1593 C CA . ARG A 1 210 ? 29.675 -41.720 -37.549 1.00 97.06 210 ARG A CA 1
ATOM 1594 C C . ARG A 1 210 ? 29.402 -40.499 -38.444 1.00 97.06 210 ARG A C 1
ATOM 1596 O O . ARG A 1 210 ? 28.963 -39.461 -37.944 1.00 97.06 210 ARG A O 1
ATOM 1603 N N . PRO A 1 211 ? 29.639 -40.596 -39.765 1.00 95.56 211 PRO A N 1
ATOM 1604 C CA . PRO A 1 211 ? 29.536 -39.461 -40.690 1.00 95.56 211 PRO A CA 1
ATOM 1605 C C . PRO A 1 211 ? 28.098 -38.957 -40.916 1.00 95.56 211 PRO A C 1
ATOM 1607 O O . PRO A 1 211 ? 27.906 -37.843 -41.425 1.00 95.56 211 PRO A O 1
ATOM 1610 N N . GLU A 1 212 ? 27.087 -39.752 -40.549 1.00 96.56 212 GLU A N 1
ATOM 1611 C CA . GLU A 1 212 ? 25.682 -39.330 -40.510 1.00 96.56 212 GLU A CA 1
ATOM 1612 C C . GLU A 1 212 ? 25.361 -38.307 -39.406 1.00 96.56 212 GLU A C 1
ATOM 1614 O O . GLU A 1 212 ? 24.388 -37.564 -39.557 1.00 96.56 212 GLU A O 1
ATOM 1619 N N . ILE A 1 213 ? 26.180 -38.213 -38.349 1.00 97.19 213 ILE A N 1
ATOM 1620 C CA . ILE A 1 213 ? 25.970 -37.277 -37.236 1.00 97.19 213 ILE A CA 1
ATOM 1621 C C . ILE A 1 213 ? 26.838 -36.031 -37.423 1.00 97.19 213 ILE A C 1
ATOM 1623 O O . ILE A 1 213 ? 28.066 -36.088 -37.494 1.00 97.19 213 ILE A O 1
ATOM 1627 N N . LYS A 1 214 ? 26.197 -34.865 -37.434 1.00 97.56 214 LYS A N 1
ATOM 1628 C CA . LYS A 1 214 ? 26.852 -33.560 -37.379 1.00 97.56 214 LYS A CA 1
ATOM 1629 C C . LYS A 1 214 ? 27.017 -33.145 -35.918 1.00 97.56 214 LYS A C 1
ATOM 1631 O O . LYS A 1 214 ? 26.055 -32.724 -35.288 1.00 97.56 214 LYS A O 1
ATOM 1636 N N . ILE A 1 215 ? 28.232 -33.229 -35.381 1.00 97.88 215 ILE A N 1
ATOM 1637 C CA . ILE A 1 215 ? 28.524 -32.6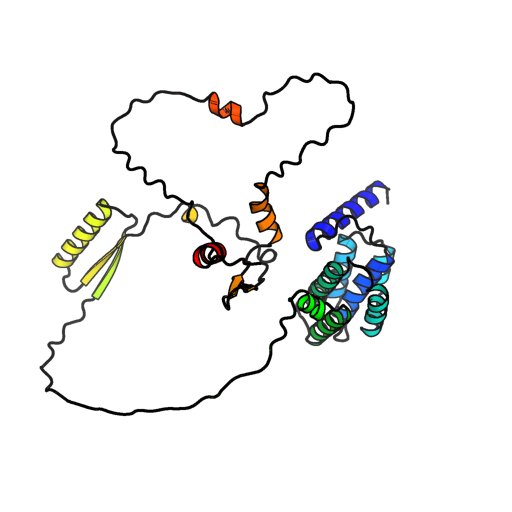75 -34.051 1.00 97.88 215 ILE A CA 1
ATOM 1638 C C . ILE A 1 215 ? 28.743 -31.165 -34.156 1.00 97.88 215 ILE A C 1
ATOM 1640 O O . ILE A 1 215 ? 29.528 -30.706 -34.987 1.00 97.88 215 ILE A O 1
ATOM 1644 N N . GLN A 1 216 ? 28.083 -30.404 -33.285 1.00 97.69 216 GLN A N 1
ATOM 1645 C CA . GLN A 1 216 ? 28.289 -28.969 -33.128 1.00 97.69 216 GLN A CA 1
ATOM 1646 C C . GLN A 1 216 ? 28.671 -28.665 -31.671 1.00 97.69 216 GLN A C 1
ATOM 1648 O O . GLN A 1 216 ? 27.813 -28.729 -30.789 1.00 97.69 216 GLN A O 1
ATOM 1653 N N . PRO A 1 217 ? 29.954 -28.363 -31.397 1.00 96.94 217 PRO A N 1
ATOM 1654 C CA . PRO A 1 217 ? 30.384 -27.965 -30.067 1.00 96.94 217 PRO A CA 1
ATOM 1655 C C . PRO A 1 217 ? 29.864 -26.559 -29.741 1.00 96.94 217 PRO A C 1
ATOM 1657 O O . PRO A 1 217 ? 30.042 -25.637 -30.539 1.00 96.94 217 PRO A O 1
ATOM 1660 N N . ILE A 1 218 ? 29.252 -26.399 -28.570 1.00 96.69 218 ILE A N 1
ATOM 1661 C CA . ILE A 1 218 ? 28.790 -25.117 -28.036 1.00 96.69 218 ILE A CA 1
ATOM 1662 C C . ILE A 1 218 ? 29.694 -24.779 -26.846 1.00 96.69 218 ILE A C 1
ATOM 1664 O O . ILE A 1 218 ? 29.619 -25.458 -25.821 1.00 96.69 218 ILE A O 1
ATOM 1668 N N . PRO A 1 219 ? 30.602 -23.796 -26.976 1.00 92.81 219 PRO A N 1
ATOM 1669 C CA . PRO A 1 219 ? 31.407 -23.360 -25.847 1.00 92.81 219 PRO A CA 1
ATOM 1670 C C . PRO A 1 219 ? 30.513 -22.600 -24.866 1.00 92.81 219 PRO A C 1
ATOM 1672 O O . PRO A 1 219 ? 29.914 -21.590 -25.239 1.00 92.81 219 PRO A O 1
ATOM 1675 N N . ARG A 1 220 ? 30.440 -23.060 -23.616 1.00 87.12 220 ARG A N 1
ATOM 1676 C CA . ARG A 1 220 ? 29.820 -22.282 -22.545 1.00 87.12 220 ARG A CA 1
ATOM 1677 C C . ARG A 1 220 ? 30.854 -21.333 -21.937 1.00 87.12 220 ARG A C 1
ATOM 1679 O O . ARG A 1 220 ? 31.963 -21.781 -21.622 1.00 87.12 220 ARG A O 1
ATOM 1686 N N . PRO A 1 221 ? 30.533 -20.035 -21.780 1.00 83.69 221 PRO A N 1
ATOM 1687 C CA . PRO A 1 221 ? 31.360 -19.157 -20.969 1.00 83.69 221 PRO A CA 1
ATOM 1688 C C . PRO A 1 221 ? 31.485 -19.738 -19.553 1.00 83.69 221 PRO A C 1
ATOM 1690 O O . PRO A 1 221 ? 30.564 -20.422 -19.095 1.00 83.69 221 PRO A O 1
ATOM 1693 N N . PRO A 1 222 ? 32.621 -19.513 -18.869 1.00 81.50 222 PRO A N 1
ATOM 1694 C CA . PRO A 1 222 ? 32.723 -19.829 -17.453 1.00 81.50 222 PRO A CA 1
ATOM 1695 C C . PRO A 1 222 ? 31.564 -19.161 -16.700 1.00 81.50 222 PRO A C 1
ATOM 1697 O O . PRO A 1 222 ? 31.147 -18.075 -17.115 1.00 81.50 222 PRO A O 1
ATOM 1700 N N . PRO A 1 223 ? 31.063 -19.770 -15.609 1.00 78.56 223 PRO A N 1
ATOM 1701 C CA . PRO A 1 223 ? 30.097 -19.101 -14.752 1.00 78.56 223 PRO A CA 1
ATOM 1702 C C . PRO A 1 223 ? 30.670 -17.746 -14.337 1.00 78.56 223 PRO A C 1
ATOM 1704 O O . PRO A 1 223 ? 31.820 -17.639 -13.900 1.00 78.56 223 PRO A O 1
ATOM 1707 N N . THR A 1 224 ? 29.883 -16.700 -14.541 1.00 80.12 224 THR A N 1
ATOM 1708 C CA . THR A 1 224 ? 30.220 -15.355 -14.090 1.00 80.12 224 THR A CA 1
ATOM 1709 C C . THR A 1 224 ? 30.222 -15.317 -12.560 1.00 80.12 224 THR A C 1
ATOM 1711 O O . THR A 1 224 ? 29.634 -16.176 -11.902 1.00 80.12 224 THR A O 1
ATOM 1714 N N . ILE A 1 225 ? 30.846 -14.301 -11.953 1.00 72.50 225 ILE A N 1
ATOM 1715 C CA . ILE A 1 225 ? 30.730 -14.082 -10.497 1.00 72.50 225 ILE A CA 1
ATOM 1716 C C . ILE A 1 225 ? 29.251 -13.993 -10.078 1.00 72.50 225 ILE A C 1
ATOM 1718 O O . ILE A 1 225 ? 28.899 -14.440 -8.994 1.00 72.50 225 ILE A O 1
ATOM 1722 N N . GLN A 1 226 ? 28.378 -13.492 -10.956 1.00 71.88 226 GLN A N 1
ATOM 1723 C CA . GLN A 1 226 ? 26.929 -13.446 -10.756 1.00 71.88 226 GLN A CA 1
ATOM 1724 C C . GLN A 1 226 ? 26.259 -14.833 -10.751 1.00 71.88 226 GLN A C 1
ATOM 1726 O O . GLN A 1 226 ? 25.207 -14.985 -10.147 1.00 71.88 226 GLN A O 1
ATOM 1731 N N . ASP A 1 227 ? 26.853 -15.847 -11.384 1.00 73.31 227 ASP A N 1
ATOM 1732 C CA . ASP A 1 227 ? 26.360 -17.230 -11.320 1.00 73.31 227 ASP A CA 1
ATOM 1733 C C . ASP A 1 227 ? 26.821 -17.945 -10.036 1.00 73.31 227 ASP A C 1
ATOM 1735 O O . ASP A 1 227 ? 26.199 -18.911 -9.597 1.00 73.31 227 ASP A O 1
ATOM 1739 N N . LEU A 1 228 ? 27.924 -17.482 -9.433 1.00 78.00 228 LEU A N 1
ATOM 1740 C CA . LEU A 1 228 ? 28.488 -18.019 -8.186 1.00 78.00 228 LEU A CA 1
ATOM 1741 C C . LEU A 1 228 ? 27.950 -17.318 -6.937 1.00 78.00 228 LEU A C 1
ATOM 1743 O O . LEU A 1 228 ? 27.891 -17.917 -5.864 1.00 78.00 228 LEU A O 1
ATOM 1747 N N . LEU A 1 229 ? 27.578 -16.049 -7.070 1.00 78.12 229 LEU A N 1
ATOM 1748 C CA . LEU A 1 229 ? 26.895 -15.283 -6.046 1.00 78.12 229 LEU A CA 1
ATOM 1749 C C . LEU A 1 229 ? 25.413 -15.295 -6.403 1.00 78.12 229 LEU A C 1
ATOM 1751 O O . LEU A 1 229 ? 25.060 -14.628 -7.375 1.00 78.12 229 LEU A O 1
ATOM 1755 N N . PRO A 1 230 ? 24.543 -16.016 -5.668 1.00 63.78 230 PRO A N 1
ATOM 1756 C CA . PRO A 1 230 ? 23.111 -15.904 -5.894 1.00 63.78 230 PRO A CA 1
ATOM 1757 C C . PRO A 1 230 ? 22.765 -14.418 -5.923 1.00 63.78 230 PRO A C 1
ATOM 1759 O O . PRO A 1 230 ? 23.145 -13.661 -5.028 1.00 63.78 230 PRO A O 1
ATOM 1762 N N . GLN A 1 231 ? 22.173 -14.016 -7.045 1.00 61.59 231 GLN A N 1
ATOM 1763 C CA . GLN A 1 231 ? 21.714 -12.673 -7.362 1.00 61.59 231 GLN A CA 1
ATOM 1764 C C . GLN A 1 231 ? 21.307 -11.934 -6.082 1.00 61.59 231 GLN A C 1
ATOM 1766 O O . GLN A 1 231 ? 20.487 -12.475 -5.343 1.00 61.59 231 GLN A O 1
ATOM 1771 N N . LYS A 1 232 ? 21.930 -10.762 -5.831 1.00 62.22 232 LYS A N 1
ATOM 1772 C CA . LYS A 1 232 ? 21.720 -9.870 -4.666 1.00 62.22 232 LYS A CA 1
ATOM 1773 C C . LYS A 1 232 ? 20.381 -10.149 -3.987 1.00 62.22 232 LYS A C 1
ATOM 1775 O O . LYS A 1 232 ? 19.384 -10.043 -4.701 1.00 62.22 232 LYS A O 1
ATOM 1780 N N . ASP A 1 233 ? 20.412 -10.467 -2.685 1.00 68.88 233 ASP A N 1
ATOM 1781 C CA . ASP A 1 233 ? 19.275 -10.849 -1.832 1.00 68.88 233 ASP A CA 1
ATOM 1782 C C . ASP A 1 233 ? 17.929 -10.594 -2.519 1.00 68.88 233 ASP A C 1
ATOM 1784 O O . ASP A 1 233 ? 17.569 -9.420 -2.697 1.00 68.88 233 ASP A O 1
ATOM 1788 N N . PRO A 1 234 ? 17.237 -11.651 -2.999 1.00 65.62 234 PRO A N 1
ATOM 1789 C CA . PRO A 1 234 ? 16.040 -11.496 -3.806 1.00 65.62 234 PRO A CA 1
ATOM 1790 C C . PRO A 1 234 ? 15.089 -10.557 -3.081 1.00 65.62 234 PRO A C 1
ATOM 1792 O O . PRO A 1 234 ? 14.699 -10.802 -1.939 1.00 65.62 234 PRO A O 1
ATOM 1795 N N . ILE A 1 235 ? 14.786 -9.446 -3.748 1.00 62.41 235 ILE A N 1
ATOM 1796 C CA . ILE A 1 235 ? 13.974 -8.382 -3.178 1.00 62.41 235 ILE A CA 1
ATOM 1797 C C . ILE A 1 235 ? 12.634 -9.002 -2.809 1.00 62.41 235 ILE A C 1
ATOM 1799 O O . ILE A 1 235 ? 12.000 -9.682 -3.624 1.00 62.41 235 ILE A O 1
ATOM 1803 N N . GLN A 1 236 ? 12.257 -8.839 -1.545 1.00 74.31 236 GLN A N 1
ATOM 1804 C CA . GLN A 1 236 ? 11.008 -9.379 -1.044 1.00 74.31 236 GLN A CA 1
ATOM 1805 C C . GLN A 1 236 ? 9.848 -8.762 -1.850 1.00 74.31 236 GLN A C 1
ATOM 1807 O O . GLN A 1 236 ? 9.933 -7.625 -2.318 1.00 74.31 236 GLN A O 1
ATOM 1812 N N . LYS A 1 237 ? 8.802 -9.548 -2.133 1.00 71.06 237 LYS A N 1
ATOM 1813 C CA . LYS A 1 237 ? 7.768 -9.170 -3.119 1.00 71.06 237 LYS A CA 1
ATOM 1814 C C . LYS A 1 237 ? 6.985 -7.914 -2.724 1.00 71.06 237 LYS A C 1
ATOM 1816 O O . LYS A 1 237 ? 6.517 -7.200 -3.600 1.00 71.06 237 LYS A O 1
ATOM 1821 N N . ASP A 1 238 ? 6.871 -7.673 -1.430 1.00 66.62 238 ASP A N 1
ATOM 1822 C CA . ASP A 1 238 ? 6.351 -6.476 -0.768 1.00 66.62 238 ASP A CA 1
ATOM 1823 C C . ASP A 1 238 ? 7.169 -5.209 -1.068 1.00 66.62 238 ASP A C 1
ATOM 1825 O O . ASP A 1 238 ? 6.620 -4.114 -1.103 1.00 66.62 238 ASP A O 1
ATOM 1829 N N . LEU A 1 239 ? 8.457 -5.344 -1.393 1.00 56.56 239 LEU A N 1
ATOM 1830 C CA . LEU A 1 239 ? 9.325 -4.229 -1.791 1.00 56.56 239 LEU A CA 1
ATOM 1831 C C . LEU A 1 239 ? 9.320 -3.964 -3.312 1.00 56.56 239 LEU A C 1
ATOM 1833 O O . LEU A 1 239 ? 10.020 -3.064 -3.794 1.00 56.56 239 LEU A O 1
ATOM 1837 N N . HIS A 1 240 ? 8.542 -4.726 -4.093 1.00 62.09 240 HIS A N 1
ATOM 1838 C CA . HIS A 1 240 ? 8.351 -4.482 -5.524 1.00 62.09 240 HIS A CA 1
ATOM 1839 C C . HIS A 1 240 ? 7.226 -3.471 -5.771 1.00 62.09 240 HIS A C 1
ATOM 1841 O O . HIS A 1 240 ? 6.059 -3.836 -5.932 1.00 62.09 240 HIS A O 1
ATOM 1847 N N . LEU A 1 241 ? 7.576 -2.195 -5.924 1.00 59.19 241 LEU A N 1
ATOM 1848 C CA . LEU A 1 241 ? 6.644 -1.214 -6.482 1.00 59.19 241 LEU A CA 1
ATOM 1849 C C . LEU A 1 241 ? 6.535 -1.446 -7.989 1.00 59.19 241 LEU A C 1
ATOM 1851 O O . LEU A 1 241 ? 7.488 -1.190 -8.709 1.00 59.19 241 LEU A O 1
ATOM 1855 N N . HIS A 1 242 ? 5.386 -1.918 -8.476 1.00 63.34 242 HIS A N 1
ATOM 1856 C CA . HIS A 1 242 ? 5.105 -2.105 -9.908 1.00 63.34 242 HIS A 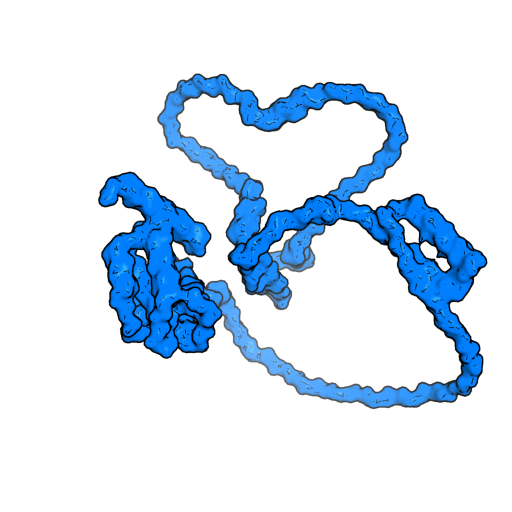CA 1
ATOM 1857 C C . HIS A 1 242 ? 4.744 -0.781 -10.602 1.00 63.34 242 HIS A C 1
ATOM 1859 O O . HIS A 1 242 ? 3.819 -0.723 -11.410 1.00 63.34 242 HIS A O 1
ATOM 1865 N N . LEU A 1 243 ? 5.456 0.294 -10.270 1.00 71.00 243 LEU A N 1
ATOM 1866 C CA . LEU A 1 243 ? 5.167 1.613 -10.808 1.00 71.00 243 LEU A CA 1
ATOM 1867 C C . LEU A 1 243 ? 5.725 1.707 -12.232 1.00 71.00 243 LEU A C 1
ATOM 1869 O O . LEU A 1 243 ? 6.939 1.662 -12.448 1.00 71.00 243 LEU A O 1
ATOM 1873 N N . VAL A 1 244 ? 4.826 1.807 -13.207 1.00 70.50 244 VAL A N 1
ATOM 1874 C CA . VAL A 1 244 ? 5.166 2.173 -14.583 1.00 70.50 244 VAL A CA 1
ATOM 1875 C C . VAL A 1 244 ? 5.058 3.686 -14.673 1.00 70.50 244 VAL A C 1
ATOM 1877 O O . VAL A 1 244 ? 4.022 4.245 -14.322 1.00 70.50 244 VAL A O 1
ATOM 1880 N N . TYR A 1 245 ? 6.132 4.337 -15.099 1.00 75.94 245 TYR A N 1
ATOM 1881 C CA . TYR A 1 245 ? 6.183 5.782 -15.273 1.00 75.94 245 TYR A CA 1
ATOM 1882 C C . TYR A 1 245 ? 6.477 6.106 -16.733 1.00 75.94 245 TYR A C 1
ATOM 1884 O O . TYR A 1 245 ? 7.199 5.376 -17.413 1.00 75.94 245 TYR A O 1
ATOM 1892 N N . GLU A 1 246 ? 5.884 7.191 -17.208 1.00 83.81 246 GLU A N 1
ATOM 1893 C CA . GLU A 1 246 ? 6.101 7.736 -18.540 1.00 83.81 246 GLU A CA 1
ATOM 1894 C C . GLU A 1 246 ? 6.702 9.128 -18.375 1.00 83.81 246 GLU A C 1
ATOM 1896 O O . GLU A 1 246 ? 6.114 9.975 -17.705 1.00 83.81 246 GLU A O 1
ATOM 1901 N N . ILE A 1 247 ? 7.875 9.342 -18.962 1.00 83.12 247 ILE A N 1
ATOM 1902 C CA . ILE A 1 247 ? 8.542 10.639 -19.017 1.00 83.12 247 ILE A CA 1
ATOM 1903 C C . ILE A 1 247 ? 8.464 11.126 -20.457 1.00 83.12 247 ILE A C 1
ATOM 1905 O O . ILE A 1 247 ? 9.028 10.506 -21.357 1.00 83.12 247 ILE A O 1
ATOM 1909 N N . THR A 1 248 ? 7.741 12.212 -20.693 1.00 85.81 248 THR A N 1
ATOM 1910 C CA . THR A 1 248 ? 7.621 12.821 -22.021 1.00 85.81 248 THR A CA 1
ATOM 1911 C C . THR A 1 248 ? 8.668 13.909 -22.182 1.00 85.81 248 THR A C 1
ATOM 1913 O O . THR A 1 248 ? 8.795 14.761 -21.307 1.00 85.81 248 THR A O 1
ATOM 1916 N N . CYS A 1 249 ? 9.384 13.916 -23.302 1.00 83.38 249 CYS A N 1
ATOM 1917 C CA . CYS A 1 249 ? 10.244 15.040 -23.649 1.00 83.38 249 CYS A CA 1
ATOM 1918 C C . CYS A 1 249 ? 9.381 16.288 -23.891 1.00 83.38 249 CYS A C 1
ATOM 1920 O O . CYS A 1 249 ? 8.331 16.205 -24.527 1.00 83.38 249 CYS A O 1
ATOM 1922 N N . HIS A 1 250 ? 9.809 17.445 -23.385 1.00 79.88 250 HIS A N 1
ATOM 1923 C CA . HIS A 1 250 ? 9.098 18.704 -23.613 1.00 79.88 250 HIS A CA 1
ATOM 1924 C C . HIS A 1 250 ? 9.261 19.199 -25.061 1.00 79.88 250 HIS A C 1
ATOM 1926 O O . HIS A 1 250 ? 8.336 19.750 -25.658 1.00 79.88 250 HIS A O 1
ATOM 1932 N N . ASP A 1 251 ? 10.441 18.968 -25.634 1.00 87.06 251 ASP A N 1
ATOM 1933 C CA . ASP A 1 251 ? 10.852 19.567 -26.903 1.00 87.06 251 ASP A CA 1
ATOM 1934 C C . ASP A 1 251 ? 10.527 18.685 -28.123 1.00 87.06 251 ASP A C 1
ATOM 1936 O O . ASP A 1 251 ? 10.656 19.126 -29.267 1.00 87.06 251 ASP A O 1
ATOM 1940 N N . CYS A 1 252 ? 10.072 17.441 -27.915 1.00 90.81 252 CYS A N 1
ATOM 1941 C CA . CYS A 1 252 ? 9.641 16.549 -28.994 1.00 90.81 252 CYS A CA 1
ATOM 1942 C C . CYS A 1 252 ? 8.588 15.519 -28.553 1.00 90.81 252 CYS A C 1
ATOM 1944 O O . CYS A 1 252 ? 8.291 15.368 -27.377 1.00 90.81 252 CYS A O 1
ATOM 1946 N N . GLU A 1 253 ? 8.044 14.756 -29.505 1.00 87.44 253 GLU A N 1
ATOM 1947 C CA . GLU A 1 253 ? 7.013 13.732 -29.249 1.00 87.44 253 GLU A CA 1
ATOM 1948 C C . GLU A 1 253 ? 7.558 12.430 -28.618 1.00 87.44 253 GLU A C 1
ATOM 1950 O O . GLU A 1 253 ? 6.843 11.431 -28.534 1.00 87.44 253 GLU A O 1
ATOM 1955 N N . ALA A 1 254 ? 8.826 12.395 -28.196 1.00 82.81 254 ALA A N 1
ATOM 1956 C CA . ALA A 1 254 ? 9.410 11.207 -27.584 1.00 82.81 254 ALA A CA 1
ATOM 1957 C C . ALA A 1 254 ? 8.888 10.997 -26.152 1.00 82.81 254 ALA A C 1
ATOM 1959 O O . ALA A 1 254 ? 8.881 11.911 -25.329 1.00 82.81 254 ALA A O 1
ATOM 1960 N N . SER A 1 255 ? 8.512 9.757 -25.837 1.00 79.56 255 SER A N 1
ATOM 1961 C CA . SER A 1 255 ? 8.080 9.329 -24.504 1.00 79.56 255 SER A CA 1
ATOM 1962 C C . SER A 1 255 ? 8.902 8.129 -24.030 1.00 79.56 255 SER A C 1
ATOM 1964 O O . SER A 1 255 ? 8.996 7.117 -24.729 1.00 79.56 255 SER A O 1
ATOM 1966 N N . TYR A 1 256 ? 9.454 8.212 -22.824 1.00 83.19 256 TYR A N 1
ATOM 1967 C CA . TYR A 1 256 ? 10.193 7.147 -22.155 1.00 83.19 256 TYR A CA 1
ATOM 1968 C C . TYR A 1 256 ? 9.297 6.430 -21.158 1.00 83.19 256 TYR A C 1
ATOM 1970 O O . TYR A 1 256 ? 8.910 7.001 -20.144 1.00 83.19 256 TYR A O 1
ATOM 1978 N N . ILE A 1 257 ? 9.008 5.156 -21.413 1.00 82.25 257 ILE A N 1
ATOM 1979 C CA . ILE A 1 257 ? 8.245 4.320 -20.484 1.00 82.25 257 ILE A CA 1
ATOM 1980 C C . ILE A 1 257 ? 9.225 3.464 -19.684 1.00 82.25 257 ILE A C 1
ATOM 1982 O O . ILE A 1 257 ? 9.877 2.566 -20.220 1.00 82.25 257 ILE A O 1
ATOM 1986 N N . GLY A 1 258 ? 9.327 3.747 -18.390 1.00 77.00 258 GLY A N 1
ATOM 1987 C CA . GLY A 1 258 ? 10.128 2.989 -17.441 1.00 77.00 258 GLY A CA 1
ATOM 1988 C C . GLY A 1 258 ? 9.254 2.161 -16.505 1.00 77.00 258 GLY A C 1
ATOM 1989 O O . GLY A 1 258 ? 8.134 2.534 -16.166 1.00 77.00 258 GLY A O 1
ATOM 1990 N N . LYS A 1 259 ? 9.778 1.023 -16.045 1.00 72.50 259 LYS A N 1
ATOM 1991 C CA . LYS A 1 259 ? 9.196 0.273 -14.927 1.00 72.50 259 LYS A CA 1
ATOM 1992 C C . LYS A 1 259 ? 10.154 0.332 -13.751 1.00 72.50 259 LYS A C 1
ATOM 1994 O O . LYS A 1 259 ? 11.275 -0.174 -13.826 1.00 72.50 259 LYS A O 1
ATOM 1999 N N . ILE A 1 260 ? 9.703 0.918 -12.651 1.00 64.81 260 ILE A N 1
ATOM 2000 C CA . ILE A 1 260 ? 10.386 0.778 -11.375 1.00 64.81 260 ILE A CA 1
ATOM 2001 C C . ILE A 1 260 ? 10.111 -0.647 -10.887 1.00 64.81 260 ILE A C 1
ATOM 2003 O O . ILE A 1 260 ? 8.987 -1.126 -10.948 1.00 64.81 260 ILE A O 1
ATOM 2007 N N . ILE A 1 261 ? 11.158 -1.369 -10.491 1.00 59.03 261 ILE A N 1
ATOM 2008 C CA . ILE A 1 261 ? 11.037 -2.716 -9.899 1.00 59.03 261 ILE A CA 1
ATOM 2009 C C . ILE A 1 261 ? 11.419 -2.675 -8.408 1.00 59.03 261 ILE A C 1
ATOM 2011 O O . ILE A 1 261 ? 11.110 -3.594 -7.662 1.00 59.03 261 ILE A O 1
ATOM 2015 N N . ARG A 1 262 ? 12.069 -1.597 -7.949 1.00 59.19 262 ARG A N 1
ATOM 2016 C CA . ARG A 1 262 ? 12.526 -1.392 -6.564 1.00 59.19 262 ARG A CA 1
ATOM 2017 C C . ARG A 1 262 ? 11.962 -0.094 -6.017 1.00 59.19 262 ARG A C 1
ATOM 2019 O O . ARG A 1 262 ? 11.897 0.857 -6.777 1.00 59.19 262 ARG A O 1
ATOM 2026 N N . GLN A 1 263 ? 11.662 -0.002 -4.727 1.00 59.28 263 GLN A N 1
ATOM 2027 C CA . GLN A 1 263 ? 11.235 1.263 -4.117 1.00 59.28 263 GLN A CA 1
ATOM 2028 C C . GLN A 1 263 ? 12.116 2.458 -4.538 1.00 59.28 263 GLN A C 1
ATOM 2030 O O . GLN A 1 263 ? 13.342 2.421 -4.393 1.00 59.28 263 GLN A O 1
ATOM 2035 N N . ALA A 1 264 ? 11.485 3.502 -5.090 1.00 58.94 264 ALA A N 1
ATOM 2036 C CA . ALA A 1 264 ? 12.164 4.680 -5.634 1.00 58.94 264 ALA A CA 1
ATOM 2037 C C . ALA A 1 264 ? 13.014 5.390 -4.569 1.00 58.94 264 ALA A C 1
ATOM 2039 O O . ALA A 1 264 ? 14.136 5.801 -4.860 1.00 58.94 264 ALA A O 1
ATOM 2040 N N . THR A 1 265 ? 12.524 5.418 -3.327 1.00 57.75 265 THR A N 1
ATOM 2041 C CA . THR A 1 265 ? 13.192 5.961 -2.138 1.00 57.75 265 THR A CA 1
ATOM 2042 C C . THR A 1 265 ? 14.522 5.267 -1.857 1.00 57.75 265 THR A C 1
ATOM 2044 O O . THR A 1 265 ? 15.536 5.920 -1.633 1.00 57.75 265 THR A O 1
ATOM 2047 N N . ARG A 1 266 ? 14.567 3.932 -1.959 1.00 59.88 266 ARG A N 1
ATOM 2048 C CA . ARG A 1 266 ? 15.800 3.161 -1.746 1.00 59.88 266 ARG A CA 1
ATOM 2049 C C . ARG A 1 266 ? 16.810 3.375 -2.870 1.00 59.88 266 ARG A C 1
ATOM 2051 O O . ARG A 1 266 ? 18.007 3.424 -2.614 1.00 59.88 266 ARG A O 1
ATOM 2058 N N . ARG A 1 267 ? 16.336 3.542 -4.108 1.00 59.12 267 ARG A N 1
ATOM 2059 C CA . ARG A 1 267 ? 17.198 3.872 -5.250 1.00 59.12 267 ARG A CA 1
ATOM 2060 C C . ARG A 1 267 ? 17.766 5.290 -5.137 1.00 59.12 267 ARG A C 1
ATOM 2062 O O . ARG A 1 267 ? 18.953 5.452 -5.378 1.00 59.12 267 ARG A O 1
ATOM 2069 N N . HIS A 1 268 ? 16.958 6.273 -4.733 1.00 58.44 268 HIS A N 1
ATOM 2070 C CA . HIS A 1 268 ? 17.444 7.619 -4.412 1.00 58.44 268 HIS A CA 1
ATOM 2071 C C . HIS A 1 268 ? 18.490 7.556 -3.299 1.00 58.44 268 HIS A C 1
ATOM 2073 O O . HIS A 1 268 ? 19.609 7.991 -3.507 1.00 58.44 268 HIS A O 1
ATOM 2079 N N . TYR A 1 269 ? 18.218 6.876 -2.183 1.00 65.12 269 TYR A N 1
ATOM 2080 C CA . TYR A 1 269 ? 19.184 6.754 -1.086 1.00 65.12 269 TYR A CA 1
ATOM 2081 C C . TYR A 1 269 ? 20.516 6.094 -1.497 1.00 65.12 269 TYR A C 1
ATOM 2083 O O . TYR A 1 269 ? 21.588 6.545 -1.100 1.00 65.12 269 TYR A O 1
ATOM 2091 N N . GLU A 1 270 ? 20.471 5.037 -2.316 1.00 62.44 270 GLU A N 1
ATOM 2092 C CA . GLU A 1 270 ? 21.669 4.348 -2.821 1.00 62.44 270 GLU A CA 1
ATOM 2093 C C . GLU A 1 270 ? 22.494 5.202 -3.806 1.00 62.44 270 GLU A C 1
ATOM 2095 O O . GLU A 1 270 ? 23.703 4.989 -3.913 1.00 62.44 270 GLU A O 1
ATOM 2100 N N . HIS A 1 271 ? 21.872 6.146 -4.522 1.00 60.78 271 HIS A N 1
ATOM 2101 C CA . HIS A 1 271 ? 22.521 6.934 -5.578 1.00 60.78 271 HIS A CA 1
ATOM 2102 C C . HIS A 1 271 ? 22.799 8.407 -5.200 1.00 60.78 271 HIS A C 1
ATOM 2104 O O . HIS A 1 271 ? 23.797 8.962 -5.664 1.00 60.78 271 HIS A O 1
ATOM 2110 N N . ASP A 1 272 ? 22.015 9.010 -4.304 1.00 52.00 272 ASP A N 1
ATOM 2111 C CA . ASP A 1 272 ? 22.189 10.385 -3.805 1.00 52.00 272 ASP A CA 1
ATOM 2112 C C . ASP A 1 272 ? 23.253 10.499 -2.711 1.00 52.00 272 ASP A C 1
ATOM 2114 O O . ASP A 1 272 ? 23.757 11.590 -2.448 1.00 52.00 272 ASP A O 1
ATOM 2118 N N . ALA A 1 273 ? 23.693 9.379 -2.125 1.00 47.47 273 ALA A N 1
ATOM 2119 C CA . ALA A 1 273 ? 24.751 9.352 -1.109 1.00 47.47 273 ALA A CA 1
ATOM 2120 C C . ALA A 1 273 ? 26.132 9.852 -1.603 1.00 47.47 273 ALA A C 1
ATOM 2122 O O . ALA A 1 273 ? 27.081 9.910 -0.821 1.00 47.47 273 ALA A O 1
ATOM 2123 N N . SER A 1 274 ? 26.259 10.229 -2.880 1.00 46.53 274 SER A N 1
ATOM 2124 C CA . SER A 1 274 ? 27.487 10.778 -3.475 1.00 46.53 274 SER A CA 1
ATOM 2125 C C . SER A 1 274 ? 27.433 12.274 -3.787 1.00 46.53 274 SER A C 1
ATOM 2127 O O . SER A 1 274 ? 28.476 12.845 -4.113 1.00 46.53 274 SER A O 1
ATOM 2129 N N . ILE A 1 275 ? 26.279 12.940 -3.677 1.00 44.38 275 ILE A N 1
ATOM 2130 C CA . ILE A 1 275 ? 26.234 14.397 -3.827 1.00 44.38 275 ILE A CA 1
ATOM 2131 C C . ILE A 1 275 ? 26.592 14.982 -2.469 1.00 44.38 275 ILE A C 1
ATOM 2133 O O . ILE A 1 275 ? 25.738 15.320 -1.656 1.00 44.38 275 ILE A O 1
ATOM 2137 N N . GLY A 1 276 ? 27.899 15.046 -2.206 1.00 46.41 276 GLY A N 1
ATOM 2138 C CA . GLY A 1 276 ? 28.443 15.848 -1.126 1.00 46.41 276 GLY A CA 1
ATOM 2139 C C . GLY A 1 276 ? 27.962 17.279 -1.313 1.00 46.41 276 GLY A C 1
ATOM 2140 O O . GLY A 1 276 ? 28.544 18.045 -2.081 1.00 46.41 276 GLY A O 1
ATOM 2141 N N . THR A 1 277 ? 26.880 17.634 -0.628 1.00 40.66 277 THR A N 1
ATOM 2142 C CA . THR A 1 277 ? 26.513 19.018 -0.392 1.00 40.66 277 THR A CA 1
ATOM 2143 C C . THR A 1 277 ? 27.664 19.617 0.398 1.00 40.66 277 THR A C 1
ATOM 2145 O O . THR A 1 277 ? 27.747 19.467 1.616 1.00 40.66 277 THR A O 1
ATOM 2148 N N . ASN A 1 278 ? 28.583 20.265 -0.315 1.00 45.56 278 ASN A N 1
ATOM 2149 C CA . ASN A 1 278 ? 29.420 21.306 0.250 1.00 45.56 278 ASN A CA 1
ATOM 2150 C C . ASN A 1 278 ? 28.460 22.406 0.718 1.00 45.56 278 ASN A C 1
ATOM 2152 O O . ASN A 1 278 ? 28.158 23.333 -0.033 1.00 45.56 278 ASN A O 1
ATOM 2156 N N . GLN A 1 279 ? 27.911 22.264 1.925 1.00 42.22 279 GLN A N 1
ATOM 2157 C CA . GLN A 1 279 ? 27.363 23.417 2.616 1.00 42.22 279 GLN A CA 1
ATOM 2158 C C . GLN A 1 279 ? 28.535 24.371 2.876 1.00 42.22 279 GLN A C 1
ATOM 2160 O O . GLN A 1 279 ? 29.567 23.926 3.382 1.00 42.22 279 GLN A O 1
ATOM 2165 N N . PRO A 1 280 ? 28.429 25.656 2.505 1.00 48.34 280 PRO A N 1
ATOM 2166 C CA . PRO A 1 280 ? 29.379 26.645 2.977 1.00 48.34 280 PRO A CA 1
ATOM 2167 C C . PRO A 1 280 ? 29.224 26.757 4.496 1.00 48.34 280 PRO A C 1
ATOM 2169 O O . PRO A 1 280 ? 28.121 26.985 4.991 1.00 48.34 280 PRO A O 1
ATOM 2172 N N . ASP A 1 281 ? 30.327 26.567 5.219 1.00 45.78 281 ASP A N 1
ATOM 2173 C CA . ASP A 1 281 ? 30.415 26.804 6.657 1.00 45.78 281 ASP A CA 1
ATOM 2174 C C . ASP A 1 281 ? 29.983 28.246 6.968 1.00 45.78 281 ASP A C 1
ATOM 2176 O O . ASP A 1 281 ? 30.742 29.200 6.765 1.00 45.78 281 ASP A O 1
ATOM 2180 N N . GLU A 1 282 ? 28.766 28.425 7.484 1.00 45.41 282 GLU A N 1
ATOM 2181 C CA . GLU A 1 282 ? 28.400 29.657 8.173 1.00 45.41 282 GLU A CA 1
ATOM 2182 C C . GLU A 1 282 ? 29.064 29.659 9.554 1.00 45.41 282 GLU A C 1
ATOM 2184 O O . GLU A 1 282 ? 28.632 29.027 10.518 1.00 45.41 282 GLU A O 1
ATOM 2189 N N . GLN A 1 283 ? 30.171 30.395 9.620 1.00 54.88 283 GLN A N 1
ATOM 2190 C CA . GLN A 1 283 ? 30.821 30.842 10.843 1.00 54.88 283 GLN A CA 1
ATOM 2191 C C . GLN A 1 283 ? 29.833 31.633 11.713 1.00 54.88 283 GLN A C 1
ATOM 2193 O O . GLN A 1 283 ? 29.547 32.777 11.376 1.00 54.88 283 GLN A O 1
ATOM 2198 N N . ASN A 1 284 ? 29.392 31.085 12.852 1.00 51.41 284 ASN A N 1
ATOM 2199 C CA . ASN A 1 284 ? 29.499 31.759 14.158 1.00 51.41 284 ASN A CA 1
ATOM 2200 C C . ASN A 1 284 ? 28.991 30.880 15.318 1.00 51.41 284 ASN A C 1
ATOM 2202 O O . ASN A 1 284 ? 27.790 30.661 15.446 1.00 51.41 284 ASN A O 1
ATOM 2206 N N . CYS A 1 285 ? 29.884 30.448 16.211 1.00 34.47 285 CYS A N 1
ATOM 2207 C CA . CYS A 1 285 ? 29.579 30.204 17.625 1.00 34.47 285 CYS A CA 1
ATOM 2208 C C . CYS A 1 285 ? 30.892 29.964 18.378 1.00 34.47 285 CYS A C 1
ATOM 2210 O O . CYS A 1 285 ? 31.522 28.916 18.241 1.00 34.47 285 CYS A O 1
ATOM 2212 N N . ASP A 1 286 ? 31.282 30.953 19.180 1.00 48.56 286 ASP A N 1
ATOM 2213 C CA . ASP A 1 286 ? 32.338 30.879 20.186 1.00 48.56 286 ASP A CA 1
ATOM 2214 C C . ASP A 1 286 ? 32.211 29.602 21.030 1.00 48.56 286 ASP A C 1
ATOM 2216 O O . ASP A 1 286 ? 31.240 29.398 21.760 1.00 48.56 286 ASP A O 1
ATOM 2220 N N . SER A 1 287 ? 33.207 28.725 20.950 1.00 44.78 287 SER A N 1
ATOM 2221 C CA . SER A 1 287 ? 33.405 27.618 21.885 1.00 44.78 287 SER A CA 1
ATOM 2222 C C . SER A 1 287 ? 34.891 27.282 21.941 1.00 44.78 287 SER A C 1
ATOM 2224 O O . SER A 1 287 ? 35.522 26.965 20.937 1.00 44.78 287 SER A O 1
ATOM 2226 N N . GLN A 1 288 ? 35.449 27.412 23.142 1.00 48.22 288 GLN A N 1
ATOM 2227 C CA . GLN A 1 288 ? 36.859 27.221 23.482 1.00 48.22 288 GLN A CA 1
ATOM 2228 C C . GLN A 1 288 ? 37.383 25.811 23.122 1.00 48.22 288 GLN A C 1
ATOM 2230 O O . GLN A 1 288 ? 36.619 24.844 23.159 1.00 48.22 288 GLN A O 1
ATOM 2235 N N . PRO A 1 289 ? 38.690 25.658 22.830 1.00 44.16 289 PRO A N 1
ATOM 2236 C CA . PRO A 1 289 ? 39.255 24.409 22.333 1.00 44.16 289 PRO A CA 1
ATOM 2237 C C . PRO A 1 289 ? 39.452 23.379 23.454 1.00 44.16 289 PRO A C 1
ATOM 2239 O O . PRO A 1 289 ? 40.222 23.594 24.389 1.00 44.16 289 PRO A O 1
ATOM 2242 N N . ILE A 1 290 ? 38.817 22.213 23.313 1.00 41.44 290 ILE A N 1
ATOM 2243 C CA . ILE A 1 290 ? 39.202 20.996 24.037 1.00 41.44 290 ILE A CA 1
ATOM 2244 C C . ILE A 1 290 ? 40.204 20.249 23.157 1.00 41.44 290 ILE A C 1
ATOM 2246 O O . ILE A 1 290 ? 39.870 19.756 22.082 1.00 41.44 290 ILE A O 1
ATOM 2250 N N . ALA A 1 291 ? 41.453 20.186 23.613 1.00 49.12 291 ALA A N 1
ATOM 2251 C CA . ALA A 1 291 ? 42.496 19.391 22.987 1.00 49.12 291 ALA A CA 1
ATOM 2252 C C . ALA A 1 291 ? 42.206 17.894 23.185 1.00 49.12 291 ALA A C 1
ATOM 2254 O O . ALA A 1 291 ? 42.350 17.369 24.287 1.00 49.12 291 ALA A O 1
ATOM 2255 N N . ALA A 1 292 ? 41.830 17.206 22.109 1.00 41.78 292 ALA A N 1
ATOM 2256 C CA . ALA A 1 292 ? 41.816 15.751 22.042 1.00 41.78 292 ALA A CA 1
ATOM 2257 C C . ALA A 1 292 ? 42.531 15.315 20.759 1.00 41.78 292 ALA A C 1
ATOM 2259 O O . ALA A 1 292 ? 41.981 15.335 19.660 1.00 41.78 292 ALA A O 1
ATOM 2260 N N . SER A 1 293 ? 43.808 14.978 20.910 1.00 57.97 293 SER A N 1
ATOM 2261 C CA . SER A 1 293 ? 44.646 14.374 19.885 1.00 57.97 293 SER A CA 1
ATOM 2262 C C . SER A 1 293 ? 44.368 12.873 19.813 1.00 57.97 293 SER A C 1
ATOM 2264 O O . SER A 1 293 ? 44.915 12.123 20.618 1.00 57.97 293 SER A O 1
ATOM 2266 N N . ASP A 1 294 ? 43.561 12.424 18.853 1.00 47.69 294 ASP A N 1
ATOM 2267 C CA . ASP A 1 294 ? 43.650 11.041 18.375 1.00 47.69 294 ASP A CA 1
ATOM 2268 C C . ASP A 1 294 ? 43.126 10.924 16.934 1.00 47.69 294 ASP A C 1
ATOM 2270 O O . ASP A 1 294 ? 41.948 10.691 16.668 1.00 47.69 294 ASP A O 1
ATOM 2274 N N . THR A 1 295 ? 44.014 11.157 15.968 1.00 50.47 295 THR A N 1
ATOM 2275 C CA . THR A 1 295 ? 43.728 11.090 14.525 1.00 50.47 295 THR A CA 1
ATOM 2276 C C . THR A 1 295 ? 43.966 9.702 13.922 1.00 50.47 295 THR A C 1
ATOM 2278 O O . THR A 1 295 ? 44.068 9.568 12.707 1.00 50.47 295 THR A O 1
ATOM 2281 N N . THR A 1 296 ? 44.012 8.632 14.720 1.00 51.31 296 THR A N 1
ATOM 2282 C CA . THR A 1 296 ? 44.419 7.299 14.228 1.00 51.31 296 THR A CA 1
ATOM 2283 C C . THR A 1 296 ? 43.284 6.395 13.712 1.00 51.31 296 THR A C 1
ATOM 2285 O O . THR A 1 296 ? 43.511 5.227 13.388 1.00 51.31 296 THR A O 1
ATOM 2288 N N . LEU A 1 297 ? 42.057 6.908 13.554 1.00 47.72 297 LEU A N 1
ATOM 2289 C CA . LEU A 1 297 ? 40.888 6.111 13.139 1.00 47.72 297 LEU A CA 1
ATOM 2290 C C . LEU A 1 297 ? 40.412 6.347 11.694 1.00 47.72 297 LEU A C 1
ATOM 2292 O O . LEU A 1 297 ? 39.291 5.971 11.347 1.00 47.72 297 LEU A O 1
ATOM 2296 N N . ARG A 1 298 ? 41.245 6.906 10.805 1.00 52.53 298 ARG A N 1
ATOM 2297 C CA . ARG A 1 298 ? 40.932 6.947 9.366 1.00 52.53 298 ARG A CA 1
ATOM 2298 C C . ARG A 1 298 ? 41.429 5.691 8.647 1.00 52.53 298 ARG A C 1
ATOM 2300 O O . ARG A 1 298 ? 42.610 5.366 8.617 1.00 52.53 298 ARG A O 1
ATOM 2307 N N . ARG A 1 299 ? 40.483 4.969 8.035 1.00 50.41 299 ARG A N 1
ATOM 2308 C CA . ARG A 1 299 ? 40.689 3.711 7.288 1.00 50.41 299 ARG A CA 1
ATOM 2309 C C . ARG A 1 299 ? 41.627 3.863 6.078 1.00 50.41 299 ARG A C 1
ATOM 2311 O O . ARG A 1 299 ? 42.197 2.866 5.645 1.00 50.41 299 ARG A O 1
ATOM 2318 N N . SER A 1 300 ? 41.795 5.084 5.564 1.00 61.75 300 SER A N 1
ATOM 2319 C CA . SER A 1 300 ? 42.721 5.430 4.475 1.00 61.75 300 SER A CA 1
ATOM 2320 C C . SER A 1 300 ? 44.180 5.170 4.841 1.00 61.75 300 SER A C 1
ATOM 2322 O O . SER A 1 300 ? 44.934 4.643 4.028 1.00 61.75 300 SER A O 1
ATOM 2324 N N . ASP A 1 301 ? 44.558 5.438 6.088 1.00 54.72 301 ASP A N 1
ATOM 2325 C CA . ASP A 1 301 ? 45.970 5.469 6.485 1.00 54.72 301 ASP A CA 1
ATOM 2326 C C . ASP A 1 301 ? 46.512 4.048 6.712 1.00 54.72 301 ASP A C 1
ATOM 2328 O O . ASP A 1 301 ? 47.708 3.784 6.604 1.00 54.72 301 ASP A O 1
ATOM 2332 N N . ARG A 1 302 ? 45.606 3.081 6.917 1.00 58.34 302 ARG A N 1
ATOM 2333 C CA . ARG A 1 302 ? 45.925 1.652 7.050 1.00 58.34 302 ARG A CA 1
ATOM 2334 C C . ARG A 1 302 ? 46.271 0.975 5.715 1.00 58.34 302 ARG A C 1
ATOM 2336 O O . ARG A 1 302 ? 46.822 -0.123 5.726 1.00 58.34 302 ARG A O 1
ATOM 2343 N N . LEU A 1 303 ? 45.950 1.600 4.577 1.00 53.19 303 LEU A N 1
ATOM 2344 C CA . LEU A 1 303 ? 46.281 1.083 3.242 1.00 53.19 303 LEU A CA 1
ATOM 2345 C C . LEU A 1 303 ? 47.660 1.544 2.753 1.00 53.19 303 LEU A C 1
ATOM 2347 O O . LEU A 1 303 ? 48.281 0.845 1.953 1.00 53.19 303 LEU A O 1
ATOM 2351 N N . GLU A 1 304 ? 48.182 2.665 3.257 1.00 53.91 304 GLU A N 1
ATOM 2352 C CA . GLU A 1 304 ? 49.516 3.136 2.869 1.00 53.91 304 GLU A CA 1
ATOM 2353 C C . GLU A 1 304 ? 50.650 2.355 3.548 1.00 53.91 304 GLU A C 1
ATOM 2355 O O . GLU A 1 304 ? 51.705 2.154 2.945 1.00 53.91 304 GLU A O 1
ATOM 2360 N N . SER A 1 305 ? 50.423 1.813 4.749 1.00 53.12 305 SER A N 1
ATOM 2361 C CA . SER A 1 305 ? 51.428 1.048 5.502 1.00 53.12 305 SER A CA 1
ATOM 2362 C C . SER A 1 305 ? 51.614 -0.411 5.046 1.00 53.12 305 SER A C 1
ATOM 2364 O O . SER A 1 305 ? 52.407 -1.133 5.642 1.00 53.12 305 SER A O 1
ATOM 2366 N N . ALA A 1 306 ? 50.899 -0.870 4.011 1.00 52.09 306 ALA A N 1
ATOM 2367 C CA . ALA A 1 306 ? 50.911 -2.266 3.545 1.00 52.09 306 ALA A CA 1
ATOM 2368 C C . ALA A 1 306 ? 51.673 -2.503 2.217 1.00 52.09 306 ALA A C 1
ATOM 2370 O O . ALA A 1 306 ? 51.437 -3.495 1.528 1.00 52.09 306 ALA A O 1
ATOM 2371 N N . LYS A 1 307 ? 52.614 -1.624 1.850 1.00 46.03 307 LYS A N 1
ATOM 2372 C CA . LYS A 1 307 ? 53.638 -1.884 0.812 1.00 46.03 307 LYS A CA 1
ATOM 2373 C C . LYS A 1 307 ? 54.895 -2.370 1.562 1.00 46.03 307 LYS A C 1
ATOM 2375 O O . LYS A 1 307 ? 55.439 -1.593 2.328 1.00 46.03 307 LYS A O 1
ATOM 2380 N N . GLN A 1 308 ? 55.418 -3.597 1.495 1.00 45.22 308 GLN A N 1
ATOM 2381 C CA . GLN A 1 308 ? 55.550 -4.603 0.435 1.00 45.22 308 GLN A CA 1
ATOM 2382 C C . GLN A 1 308 ? 55.622 -6.029 1.048 1.00 45.22 308 GLN A C 1
ATOM 2384 O O . GLN A 1 308 ? 55.878 -6.172 2.244 1.00 45.22 308 GLN A O 1
ATOM 2389 N N . PRO A 1 309 ? 55.539 -7.091 0.224 1.00 39.62 309 PRO A N 1
ATOM 2390 C CA . PRO A 1 309 ? 56.782 -7.797 -0.079 1.00 39.62 309 PRO A CA 1
ATOM 2391 C C . PRO A 1 309 ? 56.990 -7.997 -1.581 1.00 39.62 309 PRO A C 1
ATOM 2393 O O . PRO A 1 309 ? 56.068 -8.236 -2.358 1.00 39.62 309 PRO A O 1
ATOM 2396 N N . THR A 1 310 ? 58.253 -7.881 -1.963 1.00 47.62 310 THR A N 1
ATOM 2397 C CA . THR A 1 310 ? 58.809 -8.137 -3.285 1.00 47.62 310 THR A CA 1
ATOM 2398 C C . THR A 1 310 ? 58.634 -9.602 -3.687 1.00 47.62 310 THR A C 1
ATOM 2400 O O . THR A 1 310 ? 59.123 -10.505 -3.011 1.00 47.62 310 THR A O 1
ATOM 2403 N N . TYR A 1 311 ? 57.988 -9.833 -4.831 1.00 35.31 311 TYR A N 1
ATOM 2404 C CA . TYR A 1 311 ? 58.130 -11.064 -5.607 1.00 35.31 311 TYR A CA 1
ATOM 2405 C C . TYR A 1 311 ? 58.547 -10.715 -7.035 1.00 35.31 311 TYR A C 1
ATOM 2407 O O . TYR A 1 311 ? 57.988 -9.821 -7.670 1.00 35.31 311 TYR A O 1
ATOM 2415 N N . SER A 1 312 ? 59.584 -11.408 -7.494 1.00 39.69 312 SER A N 1
ATOM 2416 C CA . SER A 1 312 ? 60.270 -11.231 -8.768 1.00 39.69 312 SER A CA 1
ATOM 2417 C C . SER A 1 312 ? 59.363 -11.590 -9.946 1.00 39.69 312 SER A C 1
ATOM 2419 O O . SER A 1 312 ? 58.799 -12.681 -9.998 1.00 39.69 312 SER A O 1
ATOM 2421 N N . SER A 1 313 ? 59.266 -10.658 -10.892 1.00 35.84 313 SER A N 1
ATOM 2422 C CA . SER A 1 313 ? 58.531 -10.753 -12.154 1.00 35.84 313 SER A CA 1
ATOM 2423 C C . SER A 1 313 ? 59.102 -11.840 -13.072 1.00 35.84 313 SER A C 1
ATOM 2425 O O . SER A 1 313 ? 60.302 -11.848 -13.341 1.00 35.84 313 SER A O 1
ATOM 2427 N N . LEU A 1 314 ? 58.233 -12.710 -13.594 1.00 39.47 314 LEU A N 1
ATOM 2428 C CA . LEU A 1 314 ? 58.429 -13.376 -14.882 1.00 39.47 314 LEU A CA 1
ATOM 2429 C C . LEU A 1 314 ? 57.372 -12.841 -15.846 1.00 39.47 314 LEU A C 1
ATOM 2431 O O . LEU A 1 314 ? 56.190 -12.748 -15.510 1.00 39.47 314 LEU A O 1
ATOM 2435 N N . ASP A 1 315 ? 57.858 -12.464 -17.021 1.00 49.53 315 ASP A N 1
ATOM 2436 C CA . ASP A 1 315 ? 57.176 -11.674 -18.033 1.00 49.53 315 ASP A CA 1
ATOM 2437 C C . ASP A 1 315 ? 55.885 -12.326 -18.541 1.00 49.53 315 ASP A C 1
ATOM 2439 O O . ASP A 1 315 ? 55.890 -13.424 -19.098 1.00 49.53 315 ASP A O 1
ATOM 2443 N N . ASN A 1 316 ? 54.778 -11.594 -18.409 1.00 38.31 316 ASN A N 1
ATOM 2444 C CA . ASN A 1 316 ? 53.544 -11.818 -19.153 1.00 38.31 316 ASN A CA 1
ATOM 2445 C C . ASN A 1 316 ? 53.185 -10.529 -19.911 1.00 38.31 316 ASN A C 1
ATOM 2447 O O . ASN A 1 316 ? 53.306 -9.440 -19.348 1.00 38.31 316 ASN A O 1
ATOM 2451 N N . PRO A 1 317 ? 52.720 -10.619 -21.171 1.00 41.25 317 PRO A N 1
ATOM 2452 C CA . PRO A 1 317 ? 52.268 -9.460 -21.923 1.00 41.25 317 PRO A CA 1
ATOM 2453 C C . PRO A 1 317 ? 50.912 -8.994 -21.381 1.00 41.25 317 PRO A C 1
ATOM 2455 O O . PRO A 1 317 ? 49.882 -9.636 -21.583 1.00 41.25 317 PRO A O 1
ATOM 2458 N N . THR A 1 318 ? 50.926 -7.865 -20.680 1.00 34.25 318 THR A N 1
ATOM 2459 C CA . THR A 1 318 ? 49.738 -7.186 -20.163 1.00 34.25 318 THR A CA 1
ATOM 2460 C C . THR A 1 318 ? 48.987 -6.503 -21.307 1.00 34.25 318 THR A C 1
ATOM 2462 O O . THR A 1 318 ? 49.323 -5.392 -21.707 1.00 34.25 318 THR A O 1
ATOM 2465 N N . THR A 1 319 ? 47.942 -7.138 -21.835 1.00 40.03 319 THR A N 1
ATOM 2466 C CA . THR A 1 319 ? 46.855 -6.413 -22.507 1.00 40.03 319 THR A CA 1
ATOM 2467 C C . THR A 1 319 ? 45.859 -5.975 -21.437 1.00 40.03 319 THR A C 1
ATOM 2469 O O . THR A 1 319 ? 45.006 -6.757 -21.020 1.00 40.03 319 THR A O 1
ATOM 2472 N N . ASN A 1 320 ? 46.009 -4.739 -20.955 1.00 38.62 320 ASN A N 1
ATOM 2473 C CA . ASN A 1 320 ? 45.010 -4.068 -20.126 1.00 38.62 320 ASN A CA 1
ATOM 2474 C C . ASN A 1 320 ? 43.809 -3.691 -21.005 1.00 38.62 320 ASN A C 1
ATOM 2476 O O . ASN A 1 320 ? 43.750 -2.589 -21.540 1.00 38.62 320 ASN A O 1
ATOM 2480 N N . GLU A 1 321 ? 42.848 -4.599 -21.148 1.00 40.59 321 GLU A N 1
ATOM 2481 C CA . GLU A 1 321 ? 41.463 -4.220 -21.433 1.00 40.59 321 GLU A CA 1
ATOM 2482 C C . GLU A 1 321 ? 40.760 -4.024 -20.088 1.00 40.59 321 GLU A C 1
ATOM 2484 O O . GLU A 1 321 ? 40.101 -4.913 -19.550 1.00 40.59 321 GLU A O 1
ATOM 2489 N N . THR A 1 322 ? 40.943 -2.844 -19.498 1.00 37.59 322 THR A N 1
ATOM 2490 C CA . THR A 1 322 ? 39.984 -2.333 -18.521 1.00 37.59 322 THR A CA 1
ATOM 2491 C C . THR A 1 322 ? 38.688 -2.090 -19.281 1.00 37.59 322 THR A C 1
ATOM 2493 O O . THR A 1 322 ? 38.618 -1.163 -20.085 1.00 37.59 322 THR A O 1
ATOM 2496 N N . ALA A 1 323 ? 37.688 -2.951 -19.081 1.00 40.38 323 ALA A N 1
ATOM 2497 C CA . ALA A 1 323 ? 36.339 -2.696 -19.563 1.00 40.38 323 ALA A CA 1
ATOM 2498 C C . ALA A 1 323 ? 35.871 -1.365 -18.958 1.00 40.38 323 ALA A C 1
ATOM 2500 O O . ALA A 1 323 ? 35.650 -1.257 -17.752 1.00 40.38 323 ALA A O 1
ATOM 2501 N N . ASP A 1 324 ? 35.827 -0.340 -19.801 1.00 41.50 324 ASP A N 1
ATOM 2502 C CA . ASP A 1 324 ? 35.455 1.015 -19.442 1.00 41.50 324 ASP A CA 1
ATOM 2503 C C . ASP A 1 324 ? 33.935 1.073 -19.234 1.00 41.50 324 ASP A C 1
ATOM 2505 O O . ASP A 1 324 ? 33.150 1.169 -20.176 1.00 41.50 324 ASP A O 1
ATOM 2509 N N . TYR A 1 325 ? 33.510 0.937 -17.977 1.00 39.34 325 TYR A N 1
ATOM 2510 C CA . TYR A 1 325 ? 32.104 1.029 -17.571 1.00 39.34 325 TYR A CA 1
ATOM 2511 C C . TYR A 1 325 ? 31.581 2.478 -17.544 1.00 39.34 325 TYR A C 1
ATOM 2513 O O . TYR A 1 325 ? 30.432 2.692 -17.162 1.00 39.34 325 TYR A O 1
ATOM 2521 N N . SER A 1 326 ? 32.370 3.473 -17.976 1.00 47.34 326 SER A N 1
ATOM 2522 C CA . SER A 1 326 ? 31.936 4.878 -18.049 1.00 47.34 326 SER A CA 1
ATOM 2523 C C . SER A 1 326 ? 30.845 5.152 -19.098 1.00 47.34 326 SER A C 1
ATOM 2525 O O . SER A 1 326 ? 30.287 6.245 -19.124 1.00 47.34 326 SER A O 1
ATOM 2527 N N . ASN A 1 327 ? 30.490 4.162 -19.927 1.00 49.84 327 ASN A N 1
ATOM 2528 C CA . ASN A 1 327 ? 29.559 4.326 -21.047 1.00 49.84 327 ASN A CA 1
ATOM 2529 C C . ASN A 1 327 ? 28.156 3.733 -20.847 1.00 49.84 327 ASN A C 1
ATOM 2531 O O . ASN A 1 327 ? 27.396 3.668 -21.811 1.00 49.84 327 ASN A O 1
ATOM 2535 N N . ILE A 1 328 ? 27.759 3.322 -19.636 1.00 41.91 328 ILE A N 1
ATOM 2536 C CA . ILE A 1 328 ? 26.339 3.003 -19.394 1.00 41.91 328 ILE A CA 1
ATOM 2537 C C . ILE A 1 328 ? 25.584 4.319 -19.193 1.00 41.91 328 ILE A C 1
ATOM 2539 O O . ILE A 1 328 ? 25.298 4.733 -18.070 1.00 41.91 328 ILE A O 1
ATOM 2543 N N . LYS A 1 329 ? 25.306 5.004 -20.300 1.00 66.06 329 LYS A N 1
ATOM 2544 C CA . LYS A 1 329 ? 24.447 6.182 -20.324 1.00 66.06 329 LYS A CA 1
ATOM 2545 C C . LYS A 1 329 ? 22.988 5.732 -20.316 1.00 66.06 329 LYS A C 1
ATOM 2547 O O . LYS A 1 329 ? 22.625 4.707 -20.890 1.00 66.06 329 LYS A O 1
ATOM 2552 N N . SER A 1 330 ? 22.159 6.446 -19.560 1.00 79.19 330 SER A N 1
ATOM 2553 C CA . SER A 1 330 ? 20.712 6.232 -19.579 1.00 79.19 330 SER A CA 1
ATOM 2554 C C . SER A 1 330 ? 20.176 6.607 -20.959 1.00 79.19 330 SER A C 1
ATOM 2556 O O . SER A 1 330 ? 20.624 7.603 -21.515 1.00 79.19 330 SER A O 1
ATOM 2558 N N . ALA A 1 331 ? 19.168 5.893 -21.464 1.00 78.81 331 ALA A N 1
ATOM 2559 C CA . ALA A 1 331 ? 18.491 6.267 -22.709 1.00 78.81 331 ALA A CA 1
ATOM 2560 C C . ALA A 1 331 ? 17.935 7.709 -22.670 1.00 78.81 331 ALA A C 1
ATOM 2562 O O . ALA A 1 331 ? 17.877 8.374 -23.697 1.00 78.81 331 ALA A O 1
ATOM 2563 N N . LEU A 1 332 ? 17.588 8.206 -21.474 1.00 79.88 332 LEU A N 1
ATOM 2564 C CA . LEU A 1 332 ? 17.232 9.612 -21.246 1.00 79.88 332 LEU A CA 1
ATOM 2565 C C . LEU A 1 332 ? 18.422 10.542 -21.520 1.00 79.88 332 LEU A C 1
ATOM 2567 O O . LEU A 1 332 ? 18.298 11.508 -22.257 1.00 79.88 332 LEU A O 1
ATOM 2571 N N . HIS A 1 333 ? 19.593 10.205 -20.980 1.00 80.50 333 HIS A N 1
ATOM 2572 C CA . HIS A 1 333 ? 20.805 11.004 -21.139 1.00 80.50 333 HIS A CA 1
ATOM 2573 C C . HIS A 1 333 ? 21.326 10.989 -22.583 1.00 80.50 333 HIS A C 1
ATOM 2575 O O . HIS A 1 333 ? 21.808 12.003 -23.080 1.00 80.50 333 HIS A O 1
ATOM 2581 N N . ASP A 1 334 ? 21.201 9.857 -23.281 1.00 85.12 334 ASP A N 1
ATOM 2582 C CA . ASP A 1 334 ? 21.542 9.778 -24.704 1.00 85.12 334 ASP A CA 1
ATOM 2583 C C . ASP A 1 334 ? 20.622 10.678 -25.543 1.00 85.12 334 ASP A C 1
ATOM 2585 O O . ASP A 1 334 ? 21.098 11.370 -26.437 1.00 85.12 334 ASP A O 1
ATOM 2589 N N . HIS A 1 335 ? 19.335 10.768 -25.201 1.00 85.88 335 HIS A N 1
ATOM 2590 C CA . HIS A 1 335 ? 18.391 11.660 -25.878 1.00 85.88 335 HIS A CA 1
ATOM 2591 C C . HIS A 1 335 ? 18.669 13.145 -25.639 1.00 85.88 335 HIS A C 1
ATOM 2593 O O . HIS A 1 335 ? 18.622 13.932 -26.585 1.00 85.88 335 HIS A O 1
ATOM 2599 N N . GLU A 1 336 ? 18.993 13.529 -24.402 1.00 86.44 336 GLU A N 1
ATOM 2600 C CA . GLU A 1 336 ? 19.419 14.897 -24.078 1.00 86.44 336 GLU A CA 1
ATOM 2601 C C . GLU A 1 336 ? 20.667 15.291 -24.879 1.00 86.44 336 GLU A C 1
ATOM 2603 O O . GLU A 1 336 ? 20.745 16.394 -25.417 1.00 86.44 336 GLU A O 1
ATOM 2608 N N . LEU A 1 337 ? 21.634 14.376 -25.012 1.00 88.06 337 LEU A N 1
ATOM 2609 C CA . LEU A 1 337 ? 22.867 14.618 -25.761 1.00 88.06 337 LEU A CA 1
ATOM 2610 C C . LEU A 1 337 ? 22.656 14.654 -27.279 1.00 88.06 337 LEU A C 1
ATOM 2612 O O . LEU A 1 337 ? 23.257 15.490 -27.953 1.00 88.06 337 LEU A O 1
ATOM 2616 N N . GLU A 1 338 ? 21.843 13.749 -27.828 1.00 89.25 338 GLU A N 1
ATOM 2617 C CA . GLU A 1 338 ? 21.612 13.648 -29.274 1.00 89.25 338 GLU A CA 1
ATOM 2618 C C . GLU A 1 338 ? 20.761 14.799 -29.812 1.00 89.25 338 GLU A C 1
ATOM 2620 O O . GLU A 1 338 ? 20.991 15.262 -30.932 1.00 89.25 338 GLU A O 1
ATOM 2625 N N . HIS A 1 339 ? 19.800 15.277 -29.022 1.00 88.81 339 HIS A N 1
ATOM 2626 C CA . HIS A 1 339 ? 18.834 16.275 -29.474 1.00 88.81 339 HIS A CA 1
ATOM 2627 C C . HIS A 1 339 ? 18.986 17.644 -28.804 1.00 88.81 339 HIS A C 1
ATOM 2629 O O . HIS A 1 339 ? 18.389 18.612 -29.270 1.00 88.81 339 HIS A O 1
ATOM 2635 N N . GLY A 1 340 ? 19.808 17.764 -27.757 1.00 89.81 340 GLY A N 1
ATOM 2636 C CA . GLY A 1 340 ? 19.952 19.008 -26.996 1.00 89.81 340 GLY A CA 1
ATOM 2637 C C . GLY A 1 340 ? 18.676 19.401 -26.246 1.00 89.81 340 GLY A C 1
ATOM 2638 O O . GLY A 1 340 ? 18.467 20.583 -25.987 1.00 89.81 340 GLY A O 1
ATOM 2639 N N . HIS A 1 341 ? 17.812 18.427 -25.962 1.00 89.88 341 HIS A N 1
ATOM 2640 C CA . HIS A 1 341 ? 16.539 18.618 -25.274 1.00 89.88 341 HIS A CA 1
ATOM 2641 C C . HIS A 1 341 ? 16.705 18.449 -23.768 1.00 89.88 341 HIS A C 1
ATOM 2643 O O . HIS A 1 341 ? 17.605 17.737 -23.320 1.00 89.88 341 HIS A O 1
ATOM 2649 N N . GLN A 1 342 ? 15.803 19.052 -22.999 1.00 78.69 342 GLN A N 1
ATOM 2650 C CA . GLN A 1 342 ? 15.731 18.854 -21.554 1.00 78.69 342 GLN A CA 1
ATOM 2651 C C . GLN A 1 342 ? 14.565 17.909 -21.223 1.00 78.69 342 GLN A C 1
ATOM 2653 O O . GLN A 1 342 ? 13.469 18.053 -21.773 1.00 78.69 342 GLN A O 1
ATOM 2658 N N . ILE A 1 343 ? 14.807 16.898 -20.381 1.00 77.31 343 ILE A N 1
ATOM 2659 C CA . ILE A 1 343 ? 13.780 15.943 -19.950 1.00 77.31 343 ILE A CA 1
ATOM 2660 C C . ILE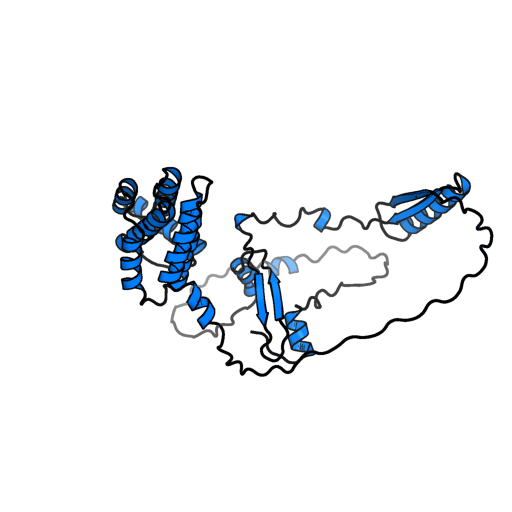 A 1 343 ? 13.497 16.162 -18.456 1.00 77.31 343 ILE A C 1
ATOM 2662 O O . ILE A 1 343 ? 14.419 16.064 -17.649 1.00 77.31 343 ILE A O 1
ATOM 2666 N N . ASP A 1 344 ? 12.239 16.456 -18.111 1.00 63.81 344 ASP A N 1
ATOM 2667 C CA . ASP A 1 344 ? 11.773 16.735 -16.737 1.00 63.81 344 ASP A CA 1
ATOM 2668 C C . ASP A 1 344 ? 11.263 15.491 -15.992 1.00 63.81 344 ASP A C 1
ATOM 2670 O O . ASP A 1 344 ? 10.561 14.657 -16.617 1.00 63.81 344 ASP A O 1
#

Sequence (344 aa):
MSNDSKDRTIKGGVWVLKEEYDIDNIILKDELLSDYMIALMEVAAADGVLSEAERQWVIGLACAIGSSQVVIDKLQTYQHKGMDSVLATFHAESGHSNGIHRQLSLIYDGFRAAGADGELHPKEVEAIHELAKALGVGEAQRRNKPTTTTSKNSPPILPETKTTTATNTAPPTLKQQTKKKETLLVDIPCTGRPTSMLGKKLIKIAAKVRPEIKIQPIPRPPPTIQDLLPQKDPIQKDLHLHLVYEITCHDCEASYIGKIIRQATRRHYEHDASIGTNQPDEQNCDSQPIAASDTTLRRSDRLESAKQPTYSSLDNPTTNETADYSNIKSALHDHELEHGHQID

pLDDT: mean 74.31, std 21.12, range [34.25, 98.5]

Secondary structure (DSSP, 8-state):
--HHHHHHHHHHHHHHHHHHH---S----HHHHHHHHHHHHHHHGGGS---HHHHHHHHHHHHHTT--HHHHHHHHT-----THHHHHHHHHHTT-TTHHHHHHHHHHHHHHHHGGGS---HHHHHHHHHHHHHTTHHHHHHHTS---------PPP---------------------PPPEEEEEEES--SHHHHHHHHHHHHHHHHH-TTEEEEEEEPPPPPHHHHS-SSSPPPGGG----EEEEE-SSSS-EEEEE--S-HHHHHHHHHTT---------------------TT-TTHHHHTT------------------GGG---HHHHHHHHH-----

Foldseek 3Di:
DDPVVLVVQQVQLQVCCCPVQVDHDDPDDLVNLLLLLLLLQLLLCLVVDRDPQLLVLSLVNCSRNRHDVVSSVCSVPDDHDHNVVSLVVLLVVLPDPVLQSVLVVSLVSSQCSNCRVPDHDPRSVVSSVVSCVSSCNVPVVVVVPPDDPDDDDDDDDDDDDDDDDDDDDDDDDPPPPDDQAAEAEAEDQADDDVLVVVQVVVQVVCCVPPVSYHYDYDYDHHQDVCNVPPHDPPPDQVQFDQDWDWWAFPVDRDIDTDGGGGPPVVVCVVPVVPPPPPDPDDDDDDDDDDDDDDPPPDPVVVVVVCDDDDDDDDDDDDPPPPPPPVPPDDPQRVCCVVPVTDID